Protein AF-A0A836FQM4-F1 (afdb_monomer_lite)

InterPro domains:
  IPR019035 Mediator complex, subunit Med12 [PF09497] (100-158)
  IPR019035 Mediator complex, subunit Med12 [SM01281] (98-158)
  IPR051647 Mediator complex subunit 12 [PTHR46007] (2-182)

Sequence (208 aa):
MMGILYEKRPLKRPRLGPPDVYPQELKQKEDELSLTNVKHGFMATTTQLTDESGTGRNYNVTAAKVGAYFNAILAKKEELATMPDTGRKRQQINPKDNFWPVTARTKNGIEAWFKDLSGSKPLVTLAKKAPNFNKKEEIFMMLCEYQVPMLRAAWFIKLSSAYTVAVSEAKIKKRQLPDPTTEVISRFILKLASSIAKGHIQITIESR

Radius of gyration: 35.29 Å; chains: 1; bounding box: 70×37×118 Å

Foldseek 3Di:
DDDDPDPPDDPPDDPPDPPPDDDDDPDDPQPDPDPCCVVPNDDDPPPPPPPPVHDPPPDPDDPVNVVVVVVVVVVVVVVVVPPPPPPDPPPLPPLQQFEDDQVVDDPVVQLVLLLCQQDDNDVVVSRRYPYADPDPLVLVVSCVVSVGDPVSSVVSSVSNQVSVVSVVVVPDPDDDDPRCVVVVVVVNVVVVVVVVVVVVVVVVVVVD

Organism: NCBI:txid2715315

Structure (mmCIF, N/CA/C/O backbone):
data_AF-A0A836FQM4-F1
#
_entry.id   AF-A0A836FQM4-F1
#
loop_
_atom_site.group_PDB
_atom_site.id
_atom_site.type_symbol
_atom_site.label_atom_id
_atom_site.label_alt_id
_atom_site.label_comp_id
_atom_site.label_asym_id
_atom_site.label_entity_id
_atom_site.label_seq_id
_atom_site.pdbx_PDB_ins_code
_atom_site.Cartn_x
_atom_site.Cartn_y
_atom_site.Cartn_z
_atom_site.occupancy
_atom_site.B_iso_or_equiv
_atom_site.auth_seq_id
_atom_site.auth_comp_id
_atom_site.auth_asym_id
_atom_site.auth_atom_id
_atom_site.pdbx_PDB_model_num
ATOM 1 N N . MET A 1 1 ? 28.573 13.225 -45.389 1.00 34.12 1 MET A N 1
ATOM 2 C CA . MET A 1 1 ? 27.197 12.688 -45.335 1.00 34.12 1 MET A CA 1
ATOM 3 C C . MET A 1 1 ? 26.994 12.107 -43.937 1.00 34.12 1 MET A C 1
ATOM 5 O O . MET A 1 1 ? 27.546 11.061 -43.639 1.00 34.12 1 MET A O 1
ATOM 9 N N . MET A 1 2 ? 26.349 12.856 -43.036 1.00 38.62 2 MET A N 1
ATOM 10 C CA . MET A 1 2 ? 26.095 12.448 -41.644 1.00 38.62 2 MET A CA 1
ATOM 11 C C . MET A 1 2 ? 24.803 11.625 -41.601 1.00 38.62 2 MET A C 1
ATOM 13 O O . MET A 1 2 ? 23.713 12.190 -41.624 1.00 38.62 2 MET A O 1
ATOM 17 N N . GLY A 1 3 ? 24.929 10.299 -41.607 1.00 35.78 3 GLY A N 1
ATOM 18 C CA . GLY A 1 3 ? 23.804 9.365 -41.600 1.00 35.78 3 GLY A CA 1
ATOM 19 C C . GLY A 1 3 ? 23.680 8.614 -40.273 1.00 35.78 3 GLY A C 1
ATOM 20 O O . GLY A 1 3 ? 24.497 7.758 -39.965 1.00 35.78 3 GLY A O 1
ATOM 21 N N . ILE A 1 4 ? 22.626 8.931 -39.516 1.00 42.28 4 ILE A N 1
ATOM 22 C CA . ILE A 1 4 ? 21.859 8.034 -38.620 1.00 42.28 4 ILE A CA 1
ATOM 23 C C . ILE A 1 4 ? 22.548 7.472 -37.346 1.00 42.28 4 ILE A C 1
ATOM 25 O O . ILE A 1 4 ? 21.868 6.900 -36.504 1.00 42.28 4 ILE A O 1
ATOM 29 N N . LEU A 1 5 ? 23.830 7.718 -37.063 1.00 38.06 5 LEU A N 1
ATOM 30 C CA . LEU A 1 5 ? 24.485 7.156 -35.854 1.00 38.06 5 LEU A CA 1
ATOM 31 C C . LEU A 1 5 ? 24.026 7.709 -34.479 1.00 38.06 5 LEU A C 1
ATOM 33 O O . LEU A 1 5 ? 24.534 7.275 -33.449 1.00 38.06 5 LEU A O 1
ATOM 37 N N . TYR A 1 6 ? 23.046 8.616 -34.421 1.00 40.97 6 TYR A N 1
ATOM 38 C CA . TYR A 1 6 ? 22.500 9.138 -33.159 1.00 40.97 6 TYR A CA 1
ATOM 39 C C . TYR A 1 6 ? 20.985 9.341 -33.204 1.00 40.97 6 TYR A C 1
ATOM 41 O O . TYR A 1 6 ? 20.484 10.434 -32.928 1.00 40.97 6 TYR A O 1
ATOM 49 N N . GLU A 1 7 ? 20.216 8.292 -33.488 1.00 37.03 7 GLU A N 1
ATOM 50 C CA . GLU A 1 7 ? 18.796 8.350 -33.150 1.00 37.03 7 GLU A CA 1
ATOM 51 C C . GLU A 1 7 ? 18.599 8.171 -31.638 1.00 37.03 7 GLU A C 1
ATOM 53 O O . GLU A 1 7 ? 18.407 7.074 -31.123 1.00 37.03 7 GLU A O 1
ATOM 58 N N . LYS A 1 8 ? 18.607 9.292 -30.903 1.00 41.75 8 LYS A N 1
ATOM 59 C CA . LYS A 1 8 ? 18.072 9.380 -29.534 1.00 41.75 8 LYS A CA 1
ATOM 60 C C . LYS A 1 8 ? 16.541 9.277 -29.553 1.00 41.75 8 LYS A C 1
ATOM 62 O O . LYS A 1 8 ? 15.849 10.147 -29.025 1.00 41.75 8 LYS A O 1
ATOM 67 N N . ARG A 1 9 ? 15.978 8.243 -30.182 1.00 43.91 9 ARG A N 1
ATOM 68 C CA . ARG A 1 9 ? 14.568 7.911 -29.970 1.00 43.91 9 ARG A CA 1
ATOM 69 C C . ARG A 1 9 ? 14.476 7.209 -28.617 1.00 43.91 9 ARG A C 1
ATOM 71 O O . ARG A 1 9 ? 15.140 6.192 -28.428 1.00 43.91 9 ARG A O 1
ATOM 78 N N . PRO A 1 10 ? 13.666 7.706 -27.666 1.00 45.66 10 PRO A N 1
ATOM 79 C CA . PRO A 1 10 ? 13.257 6.883 -26.538 1.00 45.66 10 PRO A CA 1
ATOM 80 C C . PRO A 1 10 ? 12.712 5.568 -27.103 1.00 45.66 10 PRO A C 1
ATOM 82 O O . PRO A 1 10 ? 11.933 5.626 -28.058 1.00 45.66 10 PRO A O 1
ATOM 85 N N . LEU A 1 11 ? 13.108 4.416 -26.547 1.00 50.84 11 LEU A N 1
ATOM 86 C CA . LEU A 1 11 ? 12.466 3.125 -26.818 1.00 50.84 11 LEU A CA 1
ATOM 87 C C . LEU A 1 11 ? 10.958 3.309 -26.587 1.00 50.84 11 LEU A C 1
ATOM 89 O O . LEU A 1 11 ? 10.475 3.306 -25.452 1.00 50.84 11 LEU A O 1
ATOM 93 N N . LYS A 1 12 ? 10.207 3.593 -27.656 1.00 48.22 12 LYS A N 1
ATOM 94 C CA . LYS A 1 12 ? 8.760 3.764 -27.583 1.00 48.22 12 LYS A CA 1
ATOM 95 C C . LYS A 1 12 ? 8.191 2.386 -27.224 1.00 48.22 12 LYS A C 1
ATOM 97 O O . LYS A 1 12 ? 8.329 1.442 -27.991 1.00 48.22 12 LYS A O 1
ATOM 102 N N . ARG A 1 13 ? 7.600 2.304 -26.026 1.00 55.38 13 ARG A N 1
ATOM 103 C CA . ARG A 1 13 ? 6.721 1.244 -25.475 1.00 55.38 13 ARG A CA 1
ATOM 104 C C . ARG A 1 13 ? 5.872 0.520 -26.549 1.00 55.38 13 ARG A C 1
ATOM 106 O O . ARG A 1 13 ? 5.560 1.140 -27.561 1.00 55.38 13 ARG A O 1
ATOM 113 N N . PRO A 1 14 ? 5.202 -0.614 -26.262 1.00 53.00 14 PRO A N 1
ATOM 114 C CA . PRO A 1 14 ? 5.581 -1.894 -25.658 1.00 53.00 14 PRO A CA 1
ATOM 115 C C . PRO A 1 14 ? 5.646 -3.001 -26.748 1.00 53.00 14 PRO A C 1
ATOM 117 O O . PRO A 1 14 ? 5.290 -4.146 -26.499 1.00 53.00 14 PRO A O 1
ATOM 120 N N . ARG A 1 15 ? 5.946 -2.624 -28.002 1.00 56.16 15 ARG A N 1
ATOM 121 C CA . ARG A 1 15 ? 5.739 -3.477 -29.190 1.00 56.16 15 ARG A CA 1
ATOM 122 C C . ARG A 1 15 ? 6.886 -4.418 -29.534 1.00 56.16 15 ARG A C 1
ATOM 124 O O . ARG A 1 15 ? 6.667 -5.367 -30.275 1.00 56.16 15 ARG A O 1
ATOM 131 N N . LEU A 1 16 ? 8.087 -4.146 -29.043 1.00 60.19 16 LEU A N 1
ATOM 132 C CA . LEU A 1 16 ? 9.179 -5.103 -29.148 1.00 60.19 16 LEU A CA 1
ATOM 133 C C . LEU A 1 16 ? 8.825 -6.206 -28.158 1.00 60.19 16 LEU A C 1
ATOM 135 O O . LEU A 1 16 ? 8.683 -5.917 -26.970 1.00 60.19 16 LEU A O 1
ATOM 139 N N . GLY A 1 17 ? 8.531 -7.397 -28.680 1.00 64.31 17 GLY A N 1
ATOM 140 C CA . GLY A 1 17 ? 8.161 -8.562 -27.890 1.00 64.31 17 GLY A CA 1
ATOM 141 C C . GLY A 1 17 ? 9.301 -8.990 -26.961 1.00 64.31 17 GLY A C 1
ATOM 142 O O . GLY A 1 17 ? 10.123 -8.172 -26.542 1.00 64.31 17 GLY A O 1
ATOM 143 N N . PRO A 1 18 ? 9.384 -10.276 -26.601 1.00 75.00 18 PRO A N 1
ATOM 144 C CA . PRO A 1 18 ? 10.577 -10.778 -25.935 1.00 75.00 18 PRO A CA 1
ATOM 145 C C . PRO A 1 18 ? 11.850 -10.336 -26.689 1.00 75.00 18 PRO A C 1
ATOM 147 O O . PRO A 1 18 ? 11.799 -10.180 -27.913 1.00 75.00 18 PRO A O 1
ATOM 150 N N . PRO A 1 19 ? 12.977 -10.101 -25.990 1.00 77.75 19 PRO A N 1
ATOM 151 C CA . PRO A 1 19 ? 14.252 -9.835 -26.648 1.00 77.75 19 PRO A CA 1
ATOM 152 C C . PRO A 1 19 ? 14.512 -10.850 -27.766 1.00 77.75 19 PRO A C 1
ATOM 154 O O . PRO A 1 19 ? 14.156 -12.019 -27.627 1.00 77.75 19 PRO A O 1
ATOM 157 N N . ASP A 1 20 ? 15.087 -10.380 -28.869 1.00 74.62 20 ASP A N 1
ATOM 158 C CA . ASP A 1 20 ? 15.372 -11.170 -30.074 1.00 74.62 20 ASP A CA 1
ATOM 159 C C . ASP A 1 20 ? 14.140 -11.736 -30.810 1.00 74.62 20 ASP A C 1
ATOM 161 O O . ASP A 1 20 ? 14.274 -12.575 -31.699 1.00 74.62 20 ASP A O 1
ATOM 165 N N . VAL A 1 21 ? 12.929 -11.252 -30.502 1.00 76.19 21 VAL A N 1
ATOM 166 C CA . VAL A 1 21 ? 11.699 -11.633 -31.210 1.00 76.19 21 VAL A CA 1
ATOM 167 C C . VAL A 1 21 ? 11.155 -10.461 -32.020 1.00 76.19 21 VAL A C 1
ATOM 169 O O . VAL A 1 21 ? 10.736 -9.438 -31.471 1.00 76.19 21 VAL A O 1
ATOM 172 N N . TYR A 1 22 ? 11.085 -10.656 -33.338 1.00 75.12 22 TYR A N 1
ATOM 173 C CA . TYR A 1 22 ? 10.561 -9.684 -34.299 1.00 75.12 22 TYR A CA 1
ATOM 174 C C . TYR A 1 22 ? 9.376 -10.286 -35.062 1.00 75.12 22 TYR A C 1
ATOM 176 O O . TYR A 1 22 ? 9.574 -11.004 -36.042 1.00 75.12 22 TYR A O 1
ATOM 184 N N . PRO A 1 23 ? 8.136 -10.046 -34.604 1.00 77.38 23 PRO A N 1
ATOM 185 C CA . PRO A 1 23 ? 6.949 -10.482 -35.323 1.00 77.38 23 PRO A CA 1
ATOM 186 C C . PRO A 1 23 ? 6.842 -9.806 -36.689 1.00 77.38 23 PRO A C 1
ATOM 188 O O . PRO A 1 23 ? 7.212 -8.642 -36.847 1.00 77.38 23 PRO A O 1
ATOM 191 N N . GLN A 1 24 ? 6.265 -10.523 -37.649 1.00 77.56 24 GLN A N 1
ATOM 192 C CA . GLN A 1 24 ? 5.948 -9.970 -38.957 1.00 77.56 24 GLN A CA 1
ATOM 193 C C . GLN A 1 24 ? 4.852 -8.898 -38.827 1.00 77.56 24 GLN A C 1
ATOM 195 O O . GLN A 1 24 ? 3.809 -9.137 -38.212 1.00 77.56 24 GLN A O 1
ATOM 200 N N . GLU A 1 25 ? 5.079 -7.704 -39.378 1.00 78.25 25 GLU A N 1
ATOM 201 C CA . GLU A 1 25 ? 4.084 -6.626 -39.363 1.00 78.25 25 GLU A CA 1
ATOM 202 C C . GLU A 1 25 ? 3.280 -6.609 -40.669 1.00 78.25 25 GLU A C 1
ATOM 204 O O . GLU A 1 25 ? 3.835 -6.740 -41.747 1.00 78.25 25 GLU A O 1
ATOM 209 N N . LEU A 1 26 ? 1.974 -6.329 -40.601 1.00 77.75 26 LEU A N 1
ATOM 210 C CA . LEU A 1 26 ? 1.093 -6.237 -41.784 1.00 77.75 26 LEU A CA 1
ATOM 211 C C . LEU A 1 26 ? 1.486 -5.147 -42.807 1.00 77.75 26 LEU A C 1
ATOM 213 O O . LEU A 1 26 ? 0.839 -5.017 -43.842 1.00 77.75 26 LEU A O 1
ATOM 217 N N . LYS A 1 27 ? 2.458 -4.289 -42.485 1.00 81.06 27 LYS A N 1
ATOM 218 C CA . LYS A 1 27 ? 2.907 -3.163 -43.317 1.00 81.06 27 LYS A CA 1
ATOM 219 C C . LYS A 1 27 ? 4.430 -3.129 -43.407 1.00 81.06 27 LYS A C 1
ATOM 221 O O . LYS A 1 27 ? 5.042 -2.086 -43.160 1.00 81.06 27 LYS A O 1
ATOM 226 N N . GLN A 1 28 ? 5.053 -4.268 -43.688 1.00 82.94 28 GLN A N 1
ATOM 227 C CA . GLN A 1 28 ? 6.483 -4.273 -43.953 1.00 82.94 28 GLN A CA 1
ATOM 228 C C . GLN A 1 28 ? 6.780 -3.648 -45.314 1.00 82.94 28 GLN A C 1
ATOM 230 O O . GLN A 1 28 ? 6.044 -3.809 -46.282 1.00 82.94 28 GLN A O 1
ATOM 235 N N . LYS A 1 29 ? 7.912 -2.947 -45.389 1.00 82.44 29 LYS A N 1
ATOM 236 C CA . LYS A 1 29 ? 8.389 -2.338 -46.636 1.00 82.44 29 LYS A CA 1
ATOM 237 C C . LYS A 1 29 ? 8.762 -3.370 -47.701 1.00 82.44 29 LYS A C 1
ATOM 239 O O . LYS A 1 29 ? 8.777 -3.034 -48.880 1.00 82.44 29 LYS A O 1
ATOM 244 N N . GLU A 1 30 ? 9.087 -4.595 -47.288 1.00 81.12 30 GLU A N 1
ATOM 245 C CA . GLU A 1 30 ? 9.382 -5.700 -48.206 1.00 81.12 30 GLU A CA 1
ATOM 246 C C . GLU A 1 30 ? 8.140 -6.174 -48.968 1.00 81.12 30 GLU A C 1
ATOM 248 O O . GLU A 1 30 ? 8.256 -6.564 -50.126 1.00 81.12 30 GLU A O 1
ATOM 253 N N . ASP A 1 31 ? 6.954 -6.017 -48.371 1.00 86.12 31 ASP A N 1
ATOM 254 C CA . ASP A 1 31 ? 5.668 -6.364 -48.984 1.00 86.12 31 ASP A CA 1
ATOM 255 C C . ASP A 1 31 ? 5.142 -5.265 -49.931 1.00 86.12 31 ASP A C 1
ATOM 257 O O . ASP A 1 31 ? 4.131 -5.443 -50.617 1.00 86.12 31 ASP A O 1
ATOM 261 N N . GLU A 1 32 ? 5.800 -4.101 -49.993 1.00 88.00 32 GLU A N 1
ATOM 262 C CA . GLU A 1 32 ? 5.399 -3.011 -50.882 1.00 88.00 32 GLU A CA 1
ATOM 263 C C . GLU A 1 32 ? 5.758 -3.336 -52.342 1.00 88.00 32 GLU A C 1
ATOM 265 O O . GLU A 1 32 ? 6.921 -3.276 -52.757 1.00 88.00 32 GLU A O 1
ATOM 270 N N . LEU A 1 33 ? 4.733 -3.595 -53.160 1.00 88.50 33 LEU A N 1
ATOM 271 C CA . LEU A 1 33 ? 4.837 -3.847 -54.605 1.00 88.50 33 LEU A CA 1
ATOM 272 C C . LEU A 1 33 ? 5.097 -2.564 -55.418 1.00 88.50 33 LEU A C 1
ATOM 274 O O . LEU A 1 33 ? 4.370 -2.227 -56.354 1.00 88.50 33 LEU A O 1
ATOM 278 N N . SER A 1 34 ? 6.138 -1.814 -55.057 1.00 87.75 34 SER A N 1
ATOM 279 C CA . SER A 1 34 ? 6.584 -0.653 -55.829 1.00 87.75 34 SER A CA 1
ATOM 280 C C . SER A 1 34 ? 7.210 -1.080 -57.161 1.00 87.75 34 SER A C 1
ATOM 282 O O . SER A 1 34 ? 7.795 -2.158 -57.271 1.00 87.75 34 SER A O 1
ATOM 284 N N . LEU A 1 35 ? 7.160 -0.210 -58.176 1.00 91.25 35 LEU A N 1
ATOM 285 C CA . LEU A 1 35 ? 7.772 -0.479 -59.485 1.00 91.25 35 LEU A CA 1
ATOM 286 C C . LEU A 1 35 ? 9.258 -0.864 -59.364 1.00 91.25 35 LEU A C 1
ATOM 288 O O . LEU A 1 35 ? 9.744 -1.705 -60.117 1.00 91.25 35 LEU A O 1
ATOM 292 N N . THR A 1 36 ? 9.973 -0.255 -58.418 1.00 88.38 36 THR A N 1
ATOM 293 C CA . THR A 1 36 ? 11.389 -0.529 -58.164 1.00 88.38 36 THR A CA 1
ATOM 294 C C . THR A 1 36 ? 11.592 -1.900 -57.526 1.00 88.38 36 THR A C 1
ATOM 296 O O . THR A 1 36 ? 12.412 -2.657 -58.040 1.00 88.38 36 THR A O 1
ATOM 299 N N . ASN A 1 37 ? 10.826 -2.240 -56.481 1.00 90.19 37 ASN A N 1
ATOM 300 C CA . ASN A 1 37 ? 10.926 -3.532 -55.789 1.00 90.19 37 ASN A CA 1
ATOM 301 C C . ASN A 1 37 ? 10.516 -4.694 -56.700 1.00 90.19 37 ASN A C 1
ATOM 303 O O . ASN A 1 37 ? 11.137 -5.748 -56.672 1.00 90.19 37 ASN A O 1
ATOM 307 N N . VAL A 1 38 ? 9.507 -4.494 -57.552 1.00 90.81 38 VAL A N 1
ATOM 308 C CA . VAL A 1 38 ? 9.072 -5.508 -58.523 1.00 90.81 38 VAL A CA 1
ATOM 309 C C . VAL A 1 38 ? 10.142 -5.749 -59.592 1.00 90.81 38 VAL A C 1
ATOM 311 O O . VAL A 1 38 ? 10.336 -6.882 -60.020 1.00 90.81 38 VAL A O 1
ATOM 314 N N . LYS A 1 39 ? 10.857 -4.701 -60.024 1.00 92.94 39 LYS A N 1
ATOM 315 C CA . LYS A 1 39 ? 11.894 -4.814 -61.065 1.00 92.94 39 LYS A CA 1
ATOM 316 C C . LYS A 1 39 ? 13.245 -5.307 -60.550 1.00 92.94 39 LYS A C 1
ATOM 318 O O . LYS A 1 39 ? 13.927 -6.022 -61.273 1.00 92.94 39 LYS A O 1
ATOM 323 N N . HIS A 1 40 ? 13.648 -4.895 -59.351 1.00 88.94 40 HIS A N 1
ATOM 324 C CA . HIS A 1 40 ? 15.009 -5.108 -58.840 1.00 88.94 40 HIS A CA 1
ATOM 325 C C . HIS A 1 40 ? 15.053 -5.952 -57.560 1.00 88.94 40 HIS A C 1
ATOM 327 O O . HIS A 1 40 ? 16.133 -6.194 -57.028 1.00 88.94 40 HIS A O 1
ATOM 333 N N . GLY A 1 41 ? 13.898 -6.406 -57.068 1.00 87.88 41 GLY A N 1
ATOM 334 C CA . GLY A 1 41 ? 13.766 -7.001 -55.743 1.00 87.88 41 GLY A CA 1
ATOM 335 C C . GLY A 1 41 ? 13.771 -5.947 -54.633 1.00 87.88 41 GLY A C 1
ATOM 336 O O . GLY A 1 41 ? 14.197 -4.804 -54.819 1.00 87.88 41 GLY A O 1
ATOM 337 N N . PHE A 1 42 ? 13.285 -6.331 -53.452 1.00 87.56 42 PHE A N 1
ATOM 338 C CA . PHE A 1 42 ? 13.444 -5.516 -52.252 1.00 87.56 42 PHE A CA 1
ATOM 339 C C . PHE A 1 42 ? 14.905 -5.569 -51.793 1.00 87.56 42 PHE A C 1
ATOM 341 O O . PHE A 1 42 ? 15.424 -6.631 -51.455 1.00 87.56 42 PHE A O 1
ATOM 348 N N . MET A 1 43 ? 15.569 -4.414 -51.753 1.00 81.88 43 MET A N 1
ATOM 349 C CA . MET A 1 43 ? 16.888 -4.290 -51.141 1.00 81.88 43 MET A CA 1
ATOM 350 C C . MET A 1 43 ? 16.718 -3.776 -49.718 1.00 81.88 43 MET A C 1
ATOM 352 O O . MET A 1 43 ? 16.435 -2.593 -49.506 1.00 81.88 43 MET A O 1
ATOM 356 N N . ALA A 1 44 ? 16.915 -4.659 -48.735 1.00 72.75 44 ALA A N 1
ATOM 357 C CA . ALA A 1 44 ? 17.049 -4.224 -47.356 1.00 72.75 44 ALA A CA 1
ATOM 358 C C . ALA A 1 44 ? 18.163 -3.175 -47.311 1.00 72.75 44 ALA A C 1
ATOM 360 O O . ALA A 1 44 ? 19.280 -3.422 -47.775 1.00 72.75 44 ALA A O 1
ATOM 361 N N . THR A 1 45 ? 17.855 -1.989 -46.783 1.00 65.88 45 THR A N 1
ATOM 362 C CA . THR A 1 45 ? 18.862 -0.963 -46.505 1.00 65.88 45 THR A CA 1
ATOM 363 C C . THR A 1 45 ? 19.678 -1.446 -45.316 1.00 65.88 45 THR A C 1
ATOM 365 O O . THR A 1 45 ? 19.571 -0.936 -44.206 1.00 65.88 45 THR A O 1
ATOM 368 N N . THR A 1 46 ? 20.450 -2.503 -45.528 1.00 57.94 46 THR A N 1
ATOM 369 C CA . THR A 1 46 ? 21.486 -2.903 -44.603 1.00 57.94 46 THR A CA 1
ATOM 370 C C . THR A 1 46 ? 22.425 -1.716 -44.627 1.00 57.94 46 THR A C 1
ATOM 372 O O . THR A 1 46 ? 23.022 -1.414 -45.661 1.00 57.94 46 THR A O 1
ATOM 375 N N . THR A 1 47 ? 22.475 -0.956 -43.536 1.00 57.03 47 THR A N 1
ATOM 376 C CA . THR A 1 47 ? 23.614 -0.090 -43.253 1.00 57.03 47 THR A CA 1
ATOM 377 C C . THR A 1 47 ? 24.810 -1.019 -43.227 1.00 57.03 47 THR A C 1
ATOM 379 O O . THR A 1 47 ? 25.138 -1.556 -42.173 1.00 57.03 47 THR A O 1
ATOM 382 N N . GLN A 1 48 ? 25.378 -1.295 -44.402 1.00 58.03 48 GLN A N 1
ATOM 383 C CA . GLN A 1 48 ? 26.619 -2.023 -44.520 1.00 58.03 48 GLN A CA 1
ATOM 384 C C . GLN A 1 48 ? 27.610 -1.171 -43.759 1.00 58.03 48 GLN A C 1
ATOM 386 O O . GLN A 1 48 ? 27.969 -0.065 -44.172 1.00 58.03 48 GLN A O 1
ATOM 391 N N . LEU A 1 49 ? 27.925 -1.636 -42.557 1.00 64.94 49 LEU A N 1
ATOM 392 C CA . LEU A 1 49 ? 28.999 -1.062 -41.790 1.00 64.94 49 LEU A CA 1
ATOM 393 C C . LEU A 1 49 ? 30.219 -1.210 -42.688 1.00 64.94 49 LEU A C 1
ATOM 395 O O . LEU A 1 49 ? 30.489 -2.295 -43.198 1.00 64.94 49 LEU A O 1
ATOM 399 N N . THR A 1 50 ? 30.920 -0.105 -42.922 1.00 71.50 50 THR A N 1
ATOM 400 C CA . THR A 1 50 ? 32.029 -0.021 -43.883 1.00 71.50 50 THR A CA 1
ATOM 401 C C . THR A 1 50 ? 33.146 -1.038 -43.600 1.00 71.50 50 THR A C 1
ATOM 403 O O . THR A 1 50 ? 34.014 -1.242 -44.437 1.00 71.50 50 THR A O 1
ATOM 406 N N . ASP A 1 51 ? 33.109 -1.671 -42.425 1.00 71.50 51 ASP A N 1
ATOM 407 C CA . ASP A 1 51 ? 34.040 -2.680 -41.940 1.00 71.50 51 ASP A CA 1
ATOM 408 C C . ASP A 1 51 ? 33.297 -3.836 -41.230 1.00 71.50 51 ASP A C 1
ATOM 410 O O . ASP A 1 51 ? 33.626 -4.226 -40.113 1.00 71.50 51 ASP A O 1
ATOM 414 N N . GLU A 1 52 ? 32.232 -4.367 -41.844 1.00 76.75 52 GLU A N 1
ATOM 415 C CA . GLU A 1 52 ? 31.464 -5.501 -41.293 1.00 76.75 52 GLU A CA 1
ATOM 416 C C . GLU A 1 52 ? 32.336 -6.751 -41.069 1.00 76.75 52 GLU A C 1
ATOM 418 O O . GLU A 1 52 ? 32.126 -7.503 -40.122 1.00 76.75 52 GLU A O 1
ATOM 423 N N . SER A 1 53 ? 33.353 -6.946 -41.915 1.00 82.69 53 SER A N 1
ATOM 424 C CA . SER A 1 53 ? 34.327 -8.045 -41.813 1.00 82.69 53 SER A CA 1
ATOM 425 C C . SER A 1 53 ? 35.614 -7.662 -41.063 1.00 82.69 53 SER A C 1
ATOM 427 O O . SER A 1 53 ? 36.613 -8.381 -41.136 1.00 82.69 53 SER A O 1
ATOM 429 N N . GLY A 1 54 ? 35.611 -6.524 -40.369 1.00 80.62 54 GLY A N 1
ATOM 430 C CA . GLY A 1 54 ? 36.766 -5.975 -39.668 1.00 80.62 54 GLY A CA 1
ATOM 431 C C . GLY A 1 54 ? 37.115 -6.652 -38.350 1.00 80.62 54 GLY A C 1
ATOM 432 O O . GLY A 1 54 ? 36.408 -7.517 -37.834 1.00 80.62 54 GLY A O 1
ATOM 433 N N . THR A 1 55 ? 38.222 -6.207 -37.746 1.00 80.31 55 THR A N 1
ATOM 434 C CA . THR A 1 55 ? 38.624 -6.630 -36.398 1.00 80.31 55 THR A CA 1
ATOM 435 C C . THR A 1 55 ? 38.574 -5.475 -35.404 1.00 80.31 55 THR A C 1
ATOM 437 O O . THR A 1 55 ? 39.131 -4.403 -35.628 1.00 80.31 55 THR A O 1
ATOM 440 N N . GLY A 1 56 ? 37.979 -5.716 -34.234 1.00 81.44 56 GLY A N 1
ATOM 441 C CA . GLY A 1 56 ? 37.884 -4.726 -33.160 1.00 81.44 56 GLY A CA 1
ATOM 442 C C . GLY A 1 56 ? 39.192 -4.440 -32.405 1.00 81.44 56 GLY A C 1
ATOM 443 O O . GLY A 1 56 ? 39.165 -3.761 -31.381 1.00 81.44 56 GLY A O 1
ATOM 444 N N . ARG A 1 57 ? 40.345 -4.942 -32.871 1.00 80.50 57 ARG A N 1
ATOM 445 C CA . ARG A 1 57 ? 41.651 -4.783 -32.195 1.00 80.50 57 ARG A CA 1
ATOM 446 C C . ARG A 1 57 ? 42.106 -3.330 -32.056 1.00 80.50 57 ARG A C 1
ATOM 448 O O . ARG A 1 57 ? 42.887 -3.028 -31.162 1.00 80.50 57 ARG A O 1
ATOM 455 N N . ASN A 1 58 ? 41.607 -2.443 -32.912 1.00 82.31 58 ASN A N 1
ATOM 456 C CA . ASN A 1 58 ? 41.970 -1.026 -32.907 1.00 82.31 58 ASN A CA 1
ATOM 457 C C . ASN A 1 58 ? 41.125 -0.187 -31.927 1.00 82.31 58 ASN A C 1
ATOM 459 O O . ASN A 1 58 ? 41.353 1.016 -31.798 1.00 82.31 58 ASN A O 1
ATOM 463 N N . TYR A 1 59 ? 40.161 -0.791 -31.219 1.00 81.62 59 TYR A N 1
ATOM 464 C CA . TYR A 1 59 ? 39.374 -0.091 -30.205 1.00 81.62 59 TYR A CA 1
ATOM 465 C C . TYR A 1 59 ? 40.058 -0.129 -28.840 1.00 81.62 59 TYR A C 1
ATOM 467 O O . TYR A 1 59 ? 40.323 -1.187 -28.273 1.00 81.62 59 TYR A O 1
ATOM 475 N N . ASN A 1 60 ? 40.276 1.051 -28.264 1.00 83.69 60 ASN A N 1
ATOM 476 C CA . ASN A 1 60 ? 40.861 1.188 -26.937 1.00 83.69 60 ASN A CA 1
ATOM 477 C C . ASN A 1 60 ? 39.773 1.140 -25.848 1.00 83.69 60 ASN A C 1
ATOM 479 O O . ASN A 1 60 ? 39.317 2.169 -25.338 1.00 83.69 60 ASN A O 1
ATOM 483 N N . VAL A 1 61 ? 39.318 -0.073 -25.524 1.00 85.25 61 VAL A N 1
ATOM 484 C CA . VAL A 1 61 ? 38.380 -0.338 -24.424 1.00 85.25 61 VAL A CA 1
ATOM 485 C C . VAL A 1 61 ? 39.091 -1.160 -23.357 1.00 85.25 61 VAL A C 1
ATOM 487 O O . VAL A 1 61 ? 39.480 -2.299 -23.588 1.00 85.25 61 VAL A O 1
ATOM 490 N N . THR A 1 62 ? 39.251 -0.585 -22.166 1.00 91.50 62 THR A N 1
ATOM 491 C CA . THR A 1 62 ? 39.875 -1.276 -21.035 1.00 91.50 62 THR A CA 1
ATOM 492 C C . THR A 1 62 ? 38.834 -2.032 -20.213 1.00 91.50 62 THR A C 1
ATOM 494 O O . THR A 1 62 ? 37.696 -1.577 -20.057 1.00 91.50 62 THR A O 1
ATOM 497 N N . ALA A 1 63 ? 39.235 -3.154 -19.611 1.00 90.75 63 ALA A N 1
ATOM 498 C CA . ALA A 1 63 ? 38.379 -3.912 -18.694 1.00 90.75 63 ALA A CA 1
ATOM 499 C C . ALA A 1 63 ? 37.872 -3.044 -17.528 1.00 90.75 63 ALA A C 1
ATOM 501 O O . ALA A 1 63 ? 36.712 -3.144 -17.140 1.00 90.75 63 ALA A O 1
ATOM 502 N N . ALA A 1 64 ? 38.708 -2.125 -17.031 1.00 93.88 64 ALA A N 1
ATOM 503 C CA . ALA A 1 64 ? 38.330 -1.172 -15.990 1.00 93.88 64 ALA A CA 1
ATOM 504 C C . ALA A 1 64 ? 37.177 -0.251 -16.426 1.00 93.88 64 ALA A C 1
ATOM 506 O O . ALA A 1 64 ? 36.242 -0.024 -15.660 1.00 93.88 64 ALA A O 1
ATOM 507 N N . LYS A 1 65 ? 37.203 0.244 -17.672 1.00 93.12 65 LYS A N 1
ATOM 508 C CA . LYS A 1 65 ? 36.143 1.102 -18.218 1.00 93.12 65 LYS A CA 1
ATOM 509 C C . LYS A 1 65 ? 34.830 0.334 -18.390 1.00 93.12 65 LYS A C 1
ATOM 511 O O . LYS A 1 65 ? 33.774 0.854 -18.044 1.00 93.12 65 LYS A O 1
ATOM 516 N N . VAL A 1 66 ? 34.896 -0.913 -18.861 1.00 94.69 66 VAL A N 1
ATOM 517 C CA . VAL A 1 66 ? 33.722 -1.801 -18.961 1.00 94.69 66 VAL A CA 1
ATOM 518 C C . VAL A 1 66 ? 33.150 -2.102 -17.577 1.00 94.69 66 VAL A C 1
ATOM 520 O O . VAL A 1 66 ? 31.947 -1.957 -17.371 1.00 94.69 66 VAL A O 1
ATOM 523 N N . GLY A 1 67 ? 34.008 -2.444 -16.613 1.00 95.31 67 GLY A N 1
ATOM 524 C CA . GLY A 1 67 ? 33.609 -2.693 -15.229 1.00 95.31 67 GLY A CA 1
ATOM 525 C C . GLY A 1 67 ? 32.931 -1.482 -14.589 1.00 95.31 67 GLY A C 1
ATOM 526 O O . GLY A 1 67 ? 31.887 -1.628 -13.959 1.00 95.31 67 GLY A O 1
ATOM 527 N N . ALA A 1 68 ? 33.453 -0.273 -14.818 1.00 95.25 68 ALA A N 1
ATOM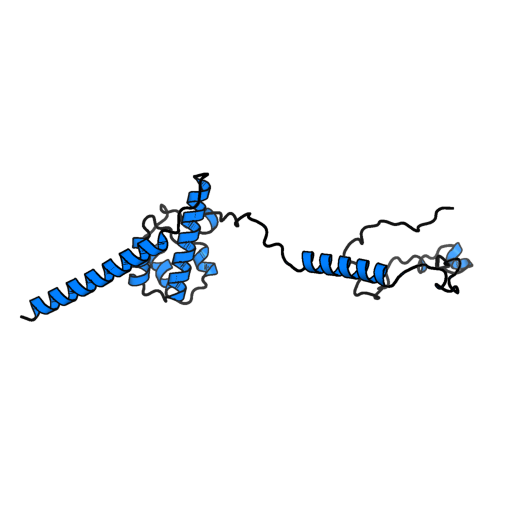 528 C CA . ALA A 1 68 ? 32.834 0.962 -14.338 1.00 95.25 68 ALA A CA 1
ATOM 529 C C . ALA A 1 68 ? 31.419 1.168 -14.911 1.00 95.25 68 ALA A C 1
ATOM 531 O O . ALA A 1 68 ? 30.498 1.493 -14.160 1.00 95.25 68 ALA A O 1
ATOM 532 N N . TYR A 1 69 ? 31.216 0.931 -16.213 1.00 95.38 69 TYR A N 1
ATOM 533 C CA . TYR A 1 69 ? 29.884 1.017 -16.821 1.00 95.38 69 TYR A CA 1
ATOM 534 C C . TYR A 1 69 ? 28.928 -0.046 -16.288 1.00 95.38 69 TYR A C 1
ATOM 536 O O . TYR A 1 69 ? 27.775 0.263 -15.992 1.00 95.38 69 TYR A O 1
ATOM 544 N N . PHE A 1 70 ? 29.401 -1.281 -16.127 1.00 96.62 70 PHE A N 1
ATOM 545 C CA . PHE A 1 70 ? 28.577 -2.362 -15.600 1.00 96.62 70 PHE A CA 1
ATOM 546 C C . PHE A 1 70 ? 28.135 -2.080 -14.161 1.00 96.62 70 PHE A C 1
ATOM 548 O O . PHE A 1 70 ? 26.952 -2.189 -13.844 1.00 96.62 70 PHE A O 1
ATOM 555 N N . ASN A 1 71 ? 29.055 -1.608 -13.316 1.00 95.38 71 ASN A N 1
ATOM 556 C CA . ASN A 1 71 ? 28.746 -1.203 -11.947 1.00 95.38 71 ASN A CA 1
ATOM 557 C C . ASN A 1 71 ? 27.740 -0.046 -11.904 1.00 95.38 71 ASN A C 1
ATOM 559 O O . ASN A 1 71 ? 26.818 -0.077 -11.095 1.00 95.38 71 ASN A O 1
ATOM 563 N N . ALA A 1 72 ? 27.857 0.943 -12.796 1.00 95.25 72 ALA A N 1
ATOM 564 C CA . ALA A 1 72 ? 26.882 2.030 -12.890 1.00 95.25 72 ALA A CA 1
ATOM 565 C C . ALA A 1 72 ? 25.478 1.527 -13.283 1.00 95.25 72 ALA A C 1
ATOM 567 O O . ALA A 1 72 ? 24.480 1.991 -12.728 1.00 95.25 72 ALA A O 1
ATOM 568 N N . ILE A 1 73 ? 25.387 0.554 -14.200 1.00 94.50 73 ILE A N 1
ATOM 569 C CA . ILE A 1 73 ? 24.114 -0.083 -14.576 1.00 94.50 73 ILE A CA 1
ATOM 570 C C . ILE A 1 73 ? 23.523 -0.846 -13.388 1.00 94.50 73 ILE A C 1
ATOM 572 O O . ILE A 1 73 ? 22.333 -0.704 -13.110 1.00 94.50 73 ILE A O 1
ATOM 576 N N . LEU A 1 74 ? 24.336 -1.635 -12.679 1.00 94.00 74 LEU A N 1
ATOM 577 C CA . LEU A 1 74 ? 23.889 -2.381 -11.502 1.00 94.00 74 LEU A CA 1
ATOM 578 C C . LEU A 1 74 ? 23.395 -1.452 -10.394 1.00 94.00 74 LEU A C 1
ATOM 580 O O . LEU A 1 74 ? 22.296 -1.665 -9.891 1.00 94.00 74 LEU A O 1
ATOM 584 N N . ALA A 1 75 ? 24.141 -0.390 -10.089 1.00 90.69 75 ALA A N 1
ATOM 585 C CA . ALA A 1 75 ? 23.735 0.614 -9.112 1.00 90.69 75 ALA A CA 1
ATOM 586 C C . ALA A 1 75 ? 22.395 1.257 -9.499 1.00 90.69 75 ALA A C 1
ATOM 588 O O . ALA A 1 75 ? 21.503 1.394 -8.665 1.00 90.69 75 ALA A O 1
ATOM 589 N N . LYS A 1 76 ? 22.199 1.583 -10.786 1.00 88.12 76 LYS A N 1
ATOM 590 C CA . LYS A 1 76 ? 20.925 2.140 -11.258 1.00 88.12 76 LYS A CA 1
ATOM 591 C C . LYS A 1 76 ? 19.780 1.129 -11.196 1.00 88.12 76 LYS A C 1
ATOM 593 O O . LYS A 1 76 ? 18.652 1.495 -10.876 1.00 88.12 76 LYS A O 1
ATOM 598 N N . LYS A 1 77 ? 20.047 -0.142 -11.504 1.00 89.12 77 LYS A N 1
ATOM 599 C CA . LYS A 1 77 ? 19.068 -1.226 -11.370 1.00 89.12 77 LYS A CA 1
ATOM 600 C C . LYS A 1 77 ? 18.652 -1.399 -9.911 1.00 89.12 77 LYS A C 1
ATOM 602 O O . LYS A 1 77 ? 17.465 -1.544 -9.649 1.00 89.12 77 LYS A O 1
ATOM 607 N N . GLU A 1 78 ? 19.602 -1.370 -8.984 1.00 85.69 78 GLU A N 1
ATOM 608 C CA . GLU A 1 78 ? 19.342 -1.460 -7.547 1.00 85.69 78 GLU A CA 1
ATOM 609 C C . GLU A 1 78 ? 18.540 -0.254 -7.040 1.00 85.69 78 GLU A C 1
ATOM 611 O O . GLU A 1 78 ? 17.545 -0.438 -6.344 1.00 85.69 78 GLU A O 1
ATOM 616 N N . GLU A 1 79 ? 18.877 0.964 -7.474 1.00 82.56 79 GLU A N 1
ATOM 617 C CA . GLU A 1 79 ? 18.115 2.187 -7.172 1.00 82.56 79 GLU A CA 1
ATOM 618 C C . GLU A 1 79 ? 16.646 2.091 -7.623 1.00 82.56 79 GLU A C 1
ATOM 620 O O . GLU A 1 79 ? 15.756 2.599 -6.952 1.00 82.56 79 GLU A O 1
ATOM 625 N N . LEU A 1 80 ? 16.374 1.443 -8.760 1.00 78.25 80 LEU A N 1
ATOM 626 C CA . LEU A 1 80 ? 15.012 1.260 -9.276 1.00 78.25 80 LEU A CA 1
ATOM 627 C C . LEU A 1 80 ? 14.285 0.058 -8.655 1.00 78.25 80 LEU A C 1
ATOM 629 O O . LEU A 1 80 ? 13.058 0.065 -8.565 1.00 78.25 80 LEU A O 1
ATOM 633 N N . ALA A 1 81 ? 15.020 -0.993 -8.283 1.00 77.19 81 ALA A N 1
ATOM 634 C CA . ALA A 1 81 ? 14.473 -2.207 -7.676 1.00 77.19 81 ALA A CA 1
ATOM 635 C C . ALA A 1 81 ? 14.167 -2.019 -6.187 1.00 77.19 81 ALA A C 1
ATOM 637 O O . ALA A 1 81 ? 13.233 -2.622 -5.656 1.00 77.19 81 ALA A O 1
ATOM 638 N N . THR A 1 82 ? 14.931 -1.161 -5.516 1.00 71.00 82 THR A N 1
ATOM 639 C CA . THR A 1 82 ? 14.552 -0.636 -4.214 1.00 71.00 82 THR A CA 1
ATOM 640 C C . THR A 1 82 ? 13.422 0.351 -4.459 1.00 71.00 82 THR A C 1
ATOM 642 O O . THR A 1 82 ? 13.621 1.410 -5.044 1.00 71.00 82 THR A O 1
ATOM 645 N N . MET A 1 83 ? 12.189 0.002 -4.067 1.00 56.78 83 MET A N 1
ATOM 646 C CA . MET A 1 83 ? 11.163 1.037 -3.976 1.00 56.78 83 MET A CA 1
ATOM 647 C C . MET A 1 83 ? 11.756 2.113 -3.067 1.00 56.78 83 MET A C 1
ATOM 649 O O . MET A 1 83 ? 12.098 1.768 -1.930 1.00 56.78 83 MET A O 1
ATOM 653 N N . PRO A 1 84 ? 11.931 3.370 -3.519 1.00 55.62 84 PRO A N 1
ATOM 654 C CA . PRO A 1 84 ? 12.249 4.412 -2.571 1.00 55.62 84 PRO A CA 1
ATOM 655 C C . PRO A 1 84 ? 11.136 4.332 -1.535 1.00 55.62 84 PRO A C 1
ATOM 657 O O . PRO A 1 84 ? 9.957 4.409 -1.898 1.00 55.62 84 PRO A O 1
ATOM 660 N N . ASP A 1 85 ? 11.497 4.100 -0.270 1.00 53.28 85 ASP A N 1
ATOM 661 C CA . ASP A 1 85 ? 10.600 4.392 0.836 1.00 53.28 85 ASP A CA 1
ATOM 662 C C . ASP A 1 85 ? 10.283 5.863 0.637 1.00 53.28 85 ASP A C 1
ATOM 664 O O . ASP A 1 85 ? 11.142 6.722 0.854 1.00 53.28 85 ASP A O 1
ATOM 668 N N . THR A 1 86 ? 9.148 6.135 -0.014 1.00 52.00 86 THR A N 1
ATOM 669 C CA . THR A 1 86 ? 8.811 7.464 -0.487 1.00 52.00 86 THR A CA 1
ATOM 670 C C . THR A 1 86 ? 8.878 8.322 0.747 1.00 52.00 86 THR A C 1
ATOM 672 O O . THR A 1 86 ? 8.034 8.182 1.633 1.00 52.00 86 THR A O 1
ATOM 675 N N . GLY A 1 87 ? 9.923 9.141 0.843 1.00 49.00 87 GLY A N 1
ATOM 676 C CA . GLY A 1 87 ? 10.144 10.003 1.979 1.00 49.00 87 GLY A CA 1
ATOM 677 C C . GLY A 1 87 ? 8.914 10.880 2.136 1.00 49.00 87 GLY A C 1
ATOM 678 O O . GLY A 1 87 ? 8.769 11.890 1.464 1.00 49.00 87 GLY A O 1
ATOM 679 N N . ARG A 1 88 ? 7.999 10.450 3.004 1.00 48.72 88 ARG A N 1
ATOM 680 C CA . ARG A 1 88 ? 6.921 11.217 3.619 1.00 48.72 88 ARG A CA 1
ATOM 681 C C . ARG A 1 88 ? 6.154 12.151 2.668 1.00 48.72 88 ARG A C 1
ATOM 683 O O . ARG A 1 88 ? 6.151 13.365 2.843 1.00 48.72 88 ARG A O 1
ATOM 690 N N . LYS A 1 89 ? 5.254 11.588 1.871 1.00 50.22 89 LYS A N 1
ATOM 691 C CA . LYS A 1 89 ? 3.854 11.893 2.190 1.00 50.22 89 LYS A CA 1
ATOM 692 C C . LYS A 1 89 ? 3.336 10.665 2.907 1.00 50.22 89 LYS A C 1
ATOM 694 O O . LYS A 1 89 ? 3.036 9.670 2.259 1.00 50.22 89 LYS A O 1
ATOM 699 N N . ARG A 1 90 ? 3.261 10.725 4.249 1.00 55.09 90 ARG A N 1
ATOM 700 C CA . ARG A 1 90 ? 2.338 9.844 4.984 1.00 55.09 90 ARG A CA 1
ATOM 701 C C . ARG A 1 90 ? 1.067 9.812 4.151 1.00 55.09 90 ARG A C 1
ATOM 703 O O . ARG A 1 90 ? 0.605 10.893 3.775 1.00 55.09 90 ARG A O 1
ATOM 710 N N . GLN A 1 91 ? 0.582 8.620 3.796 1.00 54.88 91 GLN A N 1
ATOM 711 C CA . GLN A 1 91 ? -0.692 8.500 3.098 1.00 54.88 91 GLN A CA 1
ATOM 712 C C . GLN A 1 91 ? -1.665 9.406 3.842 1.00 54.88 91 GLN A C 1
ATOM 714 O O . GLN A 1 91 ? -1.873 9.229 5.043 1.00 54.88 91 GLN A O 1
ATOM 719 N N . GLN A 1 92 ? -2.135 10.456 3.170 1.00 57.56 92 GLN A N 1
ATOM 720 C CA . GLN A 1 92 ? -3.062 11.382 3.786 1.00 57.56 92 GLN A CA 1
ATOM 721 C C . GLN A 1 92 ? -4.358 10.597 3.919 1.00 57.56 92 GLN A C 1
ATOM 723 O O . GLN A 1 92 ? -5.119 10.472 2.964 1.00 57.56 92 GLN A O 1
ATOM 728 N N . ILE A 1 93 ? -4.548 9.973 5.080 1.00 62.16 93 ILE A N 1
ATOM 729 C CA . ILE A 1 93 ? -5.757 9.224 5.386 1.00 62.16 93 ILE A CA 1
ATOM 730 C C . ILE A 1 93 ? -6.875 10.256 5.379 1.00 62.16 93 ILE A C 1
ATOM 732 O O . ILE A 1 93 ? -6.939 11.090 6.281 1.00 62.16 93 ILE A O 1
ATOM 736 N N . ASN A 1 94 ? -7.734 10.227 4.359 1.00 66.19 94 ASN A N 1
ATOM 737 C CA . ASN A 1 94 ? -8.957 11.012 4.368 1.00 66.19 94 ASN A CA 1
ATOM 738 C C . ASN A 1 94 ? -9.871 10.425 5.456 1.00 66.19 94 ASN A C 1
ATOM 740 O O . ASN A 1 94 ? -10.353 9.294 5.305 1.00 66.19 94 ASN A O 1
ATOM 744 N N . PRO A 1 95 ? -10.118 11.145 6.565 1.00 66.44 95 PRO A N 1
ATOM 745 C CA . PRO A 1 95 ? -10.869 10.582 7.680 1.00 66.44 95 PRO A CA 1
ATOM 746 C C . PRO A 1 95 ? -12.327 10.282 7.304 1.00 66.44 95 PRO A C 1
ATOM 748 O O . PRO A 1 95 ? -12.936 9.400 7.901 1.00 66.44 95 PRO A O 1
ATOM 751 N N . LYS A 1 96 ? -12.868 10.973 6.287 1.00 67.56 96 LYS A N 1
ATOM 752 C CA . LYS A 1 96 ? -14.253 10.806 5.818 1.00 67.56 96 LYS A CA 1
ATOM 753 C C . LYS A 1 96 ? -14.503 9.484 5.086 1.00 67.56 96 LYS A C 1
ATOM 755 O O . LYS A 1 96 ? -15.641 9.032 5.068 1.00 67.56 96 LYS A O 1
ATOM 760 N N . ASP A 1 97 ? -13.465 8.865 4.524 1.00 68.56 97 ASP A N 1
ATOM 761 C CA . ASP A 1 97 ? -13.613 7.647 3.711 1.00 68.56 97 ASP A CA 1
ATOM 762 C C . ASP A 1 97 ? -13.568 6.365 4.557 1.00 68.56 97 ASP A C 1
ATOM 764 O O . ASP A 1 97 ? -14.011 5.307 4.116 1.00 68.56 97 ASP A O 1
ATOM 768 N N . ASN A 1 98 ? -13.027 6.458 5.777 1.00 70.19 98 ASN A N 1
ATOM 769 C CA . ASN A 1 98 ? -12.733 5.303 6.629 1.00 70.19 98 ASN A CA 1
ATOM 770 C C . ASN A 1 98 ? -13.510 5.314 7.960 1.00 70.19 98 ASN A C 1
ATOM 772 O O . ASN A 1 98 ? -13.672 4.274 8.594 1.00 70.19 98 ASN A O 1
ATOM 776 N N . PHE A 1 99 ? -14.010 6.469 8.413 1.00 74.56 99 PHE A N 1
ATOM 777 C CA . PHE A 1 99 ? -14.632 6.585 9.735 1.00 74.56 99 PHE A CA 1
ATOM 778 C C . PHE A 1 99 ? -16.022 7.191 9.672 1.00 74.56 99 PHE A C 1
ATOM 780 O O . PHE A 1 99 ? -16.277 8.161 8.958 1.00 74.56 99 PHE A O 1
ATOM 787 N N . TRP A 1 100 ? -16.920 6.651 10.495 1.00 73.56 100 TRP A N 1
ATOM 788 C CA . TRP A 1 100 ? -18.197 7.297 10.759 1.00 73.56 100 TRP A CA 1
ATOM 789 C C . TRP A 1 100 ? -17.993 8.531 11.646 1.00 73.56 100 TRP A C 1
ATOM 791 O O . TRP A 1 100 ? -17.354 8.429 12.700 1.00 73.56 100 TRP A O 1
ATOM 801 N N . PRO A 1 101 ? -18.556 9.698 11.280 1.00 64.38 101 PRO A N 1
ATOM 802 C CA . PRO A 1 101 ? -18.612 10.842 12.176 1.00 64.38 101 PRO A CA 1
ATOM 803 C C . PRO A 1 101 ? -19.308 10.470 13.489 1.00 64.38 101 PRO A C 1
ATOM 805 O O . PRO A 1 101 ? -20.288 9.727 13.506 1.00 64.38 101 PRO A O 1
ATOM 808 N N . VAL A 1 102 ? -18.837 11.049 14.594 1.00 60.19 102 VAL A N 1
ATOM 809 C CA . VAL A 1 102 ? -19.374 10.845 15.957 1.00 60.19 102 VAL A CA 1
ATOM 810 C C . VAL A 1 102 ? -20.886 11.112 16.037 1.00 60.19 102 VAL A C 1
ATOM 812 O O . VAL A 1 102 ? -21.579 10.523 16.866 1.00 60.19 102 VAL A O 1
ATOM 815 N N . THR A 1 103 ? -21.398 11.981 15.163 1.00 54.41 103 THR A N 1
ATOM 816 C CA . THR A 1 103 ? -22.807 12.378 15.058 1.00 54.41 103 THR A CA 1
ATOM 817 C C . THR A 1 103 ? -23.711 11.322 14.417 1.00 54.41 103 THR A C 1
ATOM 819 O O . THR A 1 103 ? -24.909 11.345 14.664 1.00 54.41 103 THR A O 1
ATOM 822 N N . ALA A 1 104 ? -23.175 10.371 13.644 1.00 60.06 104 ALA A N 1
ATOM 823 C CA . ALA A 1 104 ? -23.959 9.342 12.944 1.00 60.06 104 ALA A CA 1
ATOM 824 C C . ALA A 1 104 ? -24.192 8.063 13.781 1.00 60.06 104 ALA A C 1
ATOM 826 O O . ALA A 1 104 ? -24.604 7.030 13.254 1.00 60.06 104 ALA A O 1
ATOM 827 N N . ARG A 1 105 ? -23.897 8.105 15.088 1.00 67.50 105 ARG A N 1
ATOM 828 C CA . ARG A 1 105 ? -23.965 6.953 15.998 1.00 67.50 105 ARG A CA 1
ATOM 829 C C . ARG A 1 105 ? -25.412 6.582 16.331 1.00 67.50 105 ARG A C 1
ATOM 831 O O . ARG A 1 105 ? -25.983 7.111 17.278 1.00 67.50 105 ARG A O 1
ATOM 838 N N . THR A 1 106 ? -25.983 5.613 15.621 1.00 76.25 106 THR A N 1
ATOM 839 C CA . THR A 1 106 ? -27.107 4.843 16.171 1.00 76.25 106 THR A CA 1
ATOM 840 C C . THR A 1 106 ? -26.547 3.752 17.082 1.00 76.25 106 THR A C 1
ATOM 842 O O . THR A 1 106 ? -25.589 3.072 16.709 1.00 76.25 106 THR A O 1
ATOM 845 N N . LYS A 1 107 ? -27.123 3.581 18.283 1.00 79.62 107 LYS A N 1
ATOM 846 C CA . LYS A 1 107 ? -26.689 2.558 19.254 1.00 79.62 107 LYS A CA 1
ATOM 847 C C . LYS A 1 107 ? -26.584 1.186 18.575 1.00 79.62 107 LYS A C 1
ATOM 849 O O . LYS A 1 107 ? -25.502 0.619 18.518 1.00 79.62 107 LYS A O 1
ATOM 854 N N . ASN A 1 108 ? -27.652 0.765 17.898 1.00 85.06 108 ASN A N 1
ATOM 855 C CA . ASN A 1 108 ? -27.739 -0.515 17.188 1.00 85.06 108 ASN A CA 1
ATOM 856 C C . ASN A 1 108 ? -26.647 -0.713 16.119 1.00 85.06 108 ASN A C 1
ATOM 858 O O . ASN A 1 108 ? -26.176 -1.831 15.922 1.00 85.06 108 ASN A O 1
ATOM 862 N N . GLY A 1 109 ? -26.232 0.351 15.422 1.00 86.94 109 GLY A N 1
ATOM 863 C CA . GLY A 1 109 ? -25.184 0.264 14.403 1.00 86.94 109 GLY A CA 1
ATOM 864 C C . GLY A 1 109 ? -23.808 -0.027 15.001 1.00 86.94 109 GLY A C 1
ATOM 865 O O . GLY A 1 109 ? -23.033 -0.787 14.424 1.00 86.94 109 GLY A O 1
ATOM 866 N N . ILE A 1 110 ? -23.528 0.533 16.180 1.00 88.31 110 ILE A N 1
ATOM 867 C CA . ILE A 1 110 ? -22.291 0.266 16.919 1.00 88.31 110 ILE A CA 1
ATOM 868 C C . ILE A 1 110 ? -22.287 -1.179 17.413 1.00 88.31 110 ILE A C 1
ATOM 870 O O . ILE A 1 110 ? -21.312 -1.889 17.186 1.00 88.31 110 ILE A O 1
ATOM 874 N N . GLU A 1 111 ? -23.379 -1.634 18.031 1.00 89.88 111 GLU A N 1
ATOM 875 C CA . GLU A 1 111 ? -23.480 -3.008 18.538 1.00 89.88 111 GLU A CA 1
ATOM 876 C C . GLU A 1 111 ? -23.290 -4.036 17.413 1.00 89.88 111 GLU A C 1
ATOM 878 O O . GLU A 1 111 ? -22.515 -4.982 17.550 1.00 89.88 111 GLU A O 1
ATOM 883 N N . ALA A 1 112 ? -23.945 -3.827 16.264 1.00 91.94 112 ALA A N 1
ATOM 884 C CA . ALA A 1 112 ? -23.791 -4.686 15.094 1.00 91.94 112 ALA A CA 1
ATOM 885 C C . ALA A 1 112 ? -22.345 -4.697 14.573 1.00 91.94 112 ALA A C 1
ATOM 887 O O . ALA A 1 112 ? -21.810 -5.758 14.254 1.00 91.94 112 ALA A O 1
ATOM 888 N N . TRP A 1 113 ? -21.686 -3.536 14.536 1.00 93.94 113 TRP A N 1
ATOM 889 C CA . TRP A 1 113 ? -20.296 -3.445 14.094 1.00 93.94 113 TRP A CA 1
ATOM 890 C C . TRP A 1 113 ? -19.338 -4.177 15.043 1.00 93.94 113 TRP A C 1
ATOM 892 O O . TRP A 1 113 ? -18.442 -4.877 14.576 1.00 93.94 113 TRP A O 1
ATOM 902 N N . PHE A 1 114 ? -19.531 -4.079 16.364 1.00 94.31 114 PHE A N 1
ATOM 903 C CA . PHE A 1 114 ? -18.699 -4.810 17.328 1.00 94.31 114 PHE A CA 1
ATOM 904 C C . PHE A 1 114 ? -18.962 -6.320 17.314 1.00 94.31 114 PHE A C 1
ATOM 906 O O . PHE A 1 114 ? -18.007 -7.083 17.439 1.00 94.31 114 PHE A O 1
ATOM 913 N N . LYS A 1 115 ? -20.201 -6.764 17.062 1.00 94.81 115 LYS A N 1
ATOM 914 C CA . LYS A 1 115 ? -20.509 -8.184 16.798 1.00 94.81 115 LYS A CA 1
ATOM 915 C C . LYS A 1 115 ? -19.831 -8.693 15.523 1.00 94.81 115 LYS A C 1
ATOM 917 O O . LYS A 1 115 ? -19.292 -9.795 15.487 1.00 94.81 115 LYS A O 1
ATOM 922 N N . ASP A 1 116 ? -19.794 -7.879 14.472 1.00 95.06 116 ASP A N 1
ATOM 923 C CA . ASP A 1 116 ? -19.048 -8.223 13.261 1.00 95.06 116 ASP A CA 1
ATOM 924 C C . ASP A 1 116 ? -17.524 -8.235 13.502 1.00 95.06 116 ASP A C 1
ATOM 926 O O . ASP A 1 116 ? -16.788 -9.030 12.902 1.00 95.06 116 ASP A O 1
ATOM 930 N N . LEU A 1 117 ? -17.030 -7.345 14.372 1.00 95.75 117 LEU A N 1
ATOM 931 C CA . LEU A 1 117 ? -15.629 -7.307 14.777 1.00 95.75 117 LEU A CA 1
ATOM 932 C C . LEU A 1 117 ? -15.260 -8.518 15.641 1.00 95.75 117 LEU A C 1
ATOM 934 O O . LEU A 1 117 ? -14.148 -9.011 15.488 1.00 95.75 117 LEU A O 1
ATOM 938 N N . SER A 1 118 ? -16.140 -9.026 16.505 1.00 96.00 118 SER A N 1
ATOM 939 C CA . SER A 1 118 ? -15.877 -10.256 17.263 1.00 96.00 118 SER A CA 1
ATOM 940 C C . SER A 1 118 ? -15.926 -11.507 16.377 1.00 96.00 118 SER A C 1
ATOM 942 O O . SER A 1 118 ? -15.222 -12.478 16.647 1.00 96.00 118 SER A O 1
ATOM 944 N N . GLY A 1 119 ? -16.715 -11.471 15.299 1.00 92.44 119 GLY A N 1
ATOM 945 C CA . GLY A 1 119 ? -16.857 -12.559 14.333 1.00 92.44 119 GLY A CA 1
ATOM 946 C C . GLY A 1 119 ? -15.758 -12.638 13.262 1.00 92.44 119 GLY A C 1
ATOM 947 O O . GLY A 1 119 ? -14.653 -12.107 13.383 1.00 92.44 119 GLY A O 1
ATOM 948 N N . SER A 1 120 ? -16.082 -13.310 12.156 1.00 91.56 120 SER A N 1
ATOM 949 C CA . SER A 1 120 ? -15.161 -13.617 11.049 1.00 91.56 120 SER A CA 1
ATOM 950 C C . SER A 1 120 ? -15.195 -12.608 9.896 1.00 91.56 120 SER A C 1
ATOM 952 O O . SER A 1 120 ? -14.533 -12.808 8.876 1.00 91.56 120 SER A O 1
ATOM 954 N N . LYS A 1 121 ? -15.939 -11.500 10.028 1.00 94.75 121 LYS A N 1
ATOM 955 C CA . LYS A 1 121 ? -16.097 -10.526 8.940 1.00 94.75 121 LYS A CA 1
ATOM 956 C C . LYS A 1 121 ? -14.733 -9.957 8.510 1.00 94.75 121 LYS A C 1
ATOM 958 O O . LYS A 1 121 ? -13.917 -9.628 9.380 1.00 94.75 121 LYS A O 1
ATOM 963 N N . PRO A 1 122 ? -14.446 -9.803 7.205 1.00 94.56 122 PRO A N 1
ATOM 964 C CA . PRO A 1 122 ? -13.162 -9.268 6.758 1.00 94.56 122 PRO A CA 1
ATOM 965 C C . PRO A 1 122 ? -12.890 -7.851 7.285 1.00 94.56 122 PRO A C 1
ATOM 967 O O . PRO A 1 122 ? -13.743 -6.965 7.193 1.00 94.56 122 PRO A O 1
ATOM 970 N N . LEU A 1 123 ? -11.672 -7.617 7.785 1.00 92.44 123 LEU A N 1
ATOM 971 C CA . LEU A 1 123 ? -11.263 -6.329 8.366 1.00 92.44 123 LEU A CA 1
ATOM 972 C C . LEU A 1 123 ? -11.315 -5.177 7.351 1.00 92.44 123 LEU A C 1
ATOM 974 O O . LEU A 1 123 ? -11.685 -4.061 7.702 1.00 92.44 123 LEU A O 1
ATOM 978 N N . VAL A 1 124 ? -11.030 -5.457 6.075 1.00 89.69 124 VAL A N 1
ATOM 979 C CA . VAL A 1 124 ? -11.130 -4.476 4.977 1.00 89.69 124 VAL A CA 1
ATOM 980 C C . VAL A 1 124 ? -12.563 -3.958 4.816 1.00 89.69 124 VAL A C 1
ATOM 982 O O . VAL A 1 124 ? -12.779 -2.783 4.528 1.00 89.69 124 VAL A O 1
ATOM 985 N N . THR A 1 125 ? -13.560 -4.815 5.041 1.00 89.69 125 THR A N 1
ATOM 986 C CA . THR A 1 125 ? -14.975 -4.428 4.992 1.00 89.69 125 THR A CA 1
ATOM 987 C C . THR A 1 125 ? -15.355 -3.581 6.203 1.00 89.69 125 THR A C 1
ATOM 989 O O . THR A 1 125 ? -16.055 -2.581 6.056 1.00 89.69 125 THR A O 1
ATOM 992 N N . LEU A 1 126 ? -14.864 -3.953 7.390 1.00 90.69 126 LEU A N 1
ATOM 993 C CA . LEU A 1 126 ? -15.099 -3.223 8.640 1.00 90.69 126 LEU A CA 1
ATOM 994 C C . LEU A 1 126 ? -14.463 -1.828 8.640 1.00 90.69 126 LEU A C 1
ATOM 996 O O . LEU A 1 126 ? -15.064 -0.888 9.160 1.00 90.69 126 LEU A O 1
ATOM 1000 N N . ALA A 1 127 ? -13.293 -1.688 8.012 1.00 88.44 127 ALA A N 1
ATOM 1001 C CA . ALA A 1 127 ? -12.533 -0.442 7.934 1.00 88.44 127 ALA A CA 1
ATOM 1002 C C . ALA A 1 127 ? -13.277 0.698 7.230 1.00 88.44 127 ALA A C 1
ATOM 1004 O O . ALA A 1 127 ? -12.994 1.850 7.508 1.00 88.44 127 ALA A O 1
ATOM 1005 N N . LYS A 1 128 ? -14.233 0.404 6.341 1.00 84.56 128 LYS A N 1
ATOM 1006 C CA . LYS A 1 128 ? -15.003 1.432 5.611 1.00 84.56 128 LYS A CA 1
ATOM 1007 C C . LYS A 1 128 ? -16.014 2.168 6.494 1.00 84.56 128 LYS A C 1
ATOM 1009 O O . LYS A 1 128 ? -16.548 3.202 6.108 1.00 84.56 128 LYS A O 1
ATOM 1014 N N . LYS A 1 129 ? -16.379 1.563 7.624 1.00 84.56 129 LYS A N 1
ATOM 1015 C CA . LYS A 1 129 ? -17.479 2.000 8.492 1.00 84.56 129 LYS A CA 1
ATOM 1016 C C . LYS A 1 129 ? -17.086 1.886 9.964 1.00 84.56 129 LYS A C 1
ATOM 1018 O O . LYS A 1 129 ? -17.910 1.517 10.794 1.00 84.56 129 LYS A O 1
ATOM 1023 N N . ALA A 1 130 ? -15.816 2.140 10.276 1.00 88.38 130 ALA A N 1
ATOM 1024 C CA . ALA A 1 130 ? -15.319 2.022 11.637 1.00 88.38 130 ALA A CA 1
ATOM 1025 C C . ALA A 1 130 ? -15.934 3.122 12.531 1.00 88.38 130 ALA A C 1
ATOM 1027 O O . ALA A 1 130 ? -15.915 4.302 12.151 1.00 88.38 130 ALA A O 1
ATOM 1028 N N . PRO A 1 131 ? -16.484 2.773 13.709 1.00 88.25 131 PRO A N 1
ATOM 1029 C CA . PRO A 1 131 ? -17.037 3.753 14.631 1.00 88.25 131 PRO A CA 1
ATOM 1030 C C . PRO A 1 131 ? -15.924 4.619 15.229 1.00 88.25 131 PRO A C 1
ATOM 1032 O O . PRO A 1 131 ? -14.867 4.122 15.620 1.00 88.25 131 PRO A O 1
ATOM 1035 N N . ASN A 1 132 ? -16.176 5.925 15.326 1.00 84.19 132 ASN A N 1
ATOM 1036 C CA . ASN A 1 132 ? -15.280 6.865 15.990 1.00 84.19 132 ASN A CA 1
ATOM 1037 C C . ASN A 1 132 ? -15.722 7.134 17.442 1.00 84.19 132 ASN A C 1
ATOM 1039 O O . ASN A 1 132 ? -16.908 7.340 17.720 1.00 84.19 132 ASN A O 1
ATOM 1043 N N . PHE A 1 133 ? -14.752 7.193 18.355 1.00 82.31 133 PHE A N 1
ATOM 1044 C CA . PHE A 1 133 ? -14.946 7.431 19.784 1.00 82.31 133 PHE A CA 1
ATOM 1045 C C . PHE A 1 133 ? -14.175 8.673 20.231 1.00 82.31 133 PHE A C 1
ATOM 1047 O O . PHE A 1 133 ? -13.005 8.842 19.899 1.00 82.31 133 PHE A O 1
ATOM 1054 N N . ASN A 1 134 ? -14.816 9.524 21.036 1.00 77.88 134 ASN A N 1
ATOM 1055 C CA . ASN A 1 134 ? -14.154 10.698 21.618 1.00 77.88 134 ASN A CA 1
ATOM 1056 C C . ASN A 1 134 ? -13.222 10.310 22.774 1.00 77.88 134 ASN A C 1
ATOM 10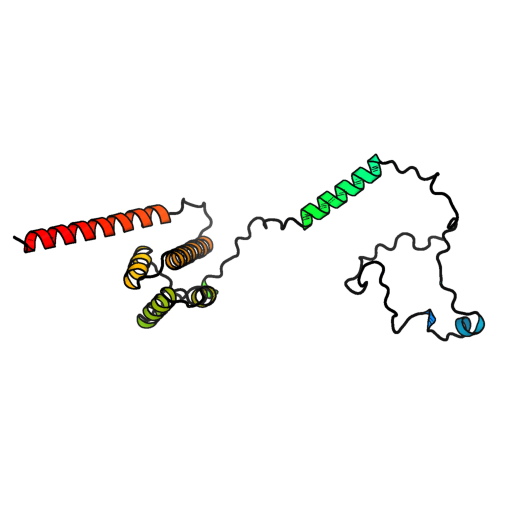58 O O . ASN A 1 134 ? -12.184 10.937 22.969 1.00 77.88 134 ASN A O 1
ATOM 1062 N N . LYS A 1 135 ? -13.597 9.285 23.549 1.00 80.44 135 LYS A N 1
ATOM 1063 C CA . LYS A 1 135 ? -12.823 8.786 24.688 1.00 80.44 135 LYS A CA 1
ATOM 1064 C C . LYS A 1 135 ? -12.249 7.418 24.351 1.00 80.44 135 LYS A C 1
ATOM 1066 O O . LYS A 1 135 ? -12.996 6.485 24.076 1.00 80.44 135 LYS A O 1
ATOM 1071 N N . LYS A 1 136 ? -10.922 7.276 24.431 1.00 78.44 136 LYS A N 1
ATOM 1072 C CA . LYS A 1 136 ? -10.244 5.991 24.184 1.00 78.44 136 LYS A CA 1
ATOM 1073 C C . LYS A 1 136 ? -10.707 4.892 25.149 1.00 78.44 136 LYS A C 1
ATOM 1075 O O . LYS A 1 136 ? -10.773 3.738 24.755 1.00 78.44 136 LYS A O 1
ATOM 1080 N N . GLU A 1 137 ? -11.079 5.248 26.379 1.00 82.88 137 GLU A N 1
ATOM 1081 C CA . GLU A 1 137 ? -11.607 4.303 27.376 1.00 82.88 137 GLU A CA 1
ATOM 1082 C C . GLU A 1 137 ? -12.886 3.587 26.914 1.00 82.88 137 GLU A C 1
ATOM 1084 O O . GLU A 1 137 ? -13.057 2.407 27.205 1.00 82.88 137 GLU A O 1
ATOM 1089 N N . GLU A 1 138 ? -13.753 4.262 26.148 1.00 85.75 138 GLU A N 1
ATOM 1090 C CA . GLU A 1 138 ? -14.980 3.660 25.606 1.00 85.75 138 GLU A CA 1
ATOM 1091 C C . GLU A 1 138 ? -14.668 2.527 24.622 1.00 85.75 138 GLU A C 1
ATOM 1093 O O . GLU A 1 138 ? -15.370 1.521 24.612 1.00 85.75 138 GLU A O 1
ATOM 1098 N N . ILE A 1 139 ? -13.574 2.638 23.859 1.00 88.75 139 ILE A N 1
ATOM 1099 C CA . ILE A 1 139 ? -13.135 1.579 22.940 1.00 88.75 139 ILE A CA 1
ATOM 1100 C C . ILE A 1 139 ? -12.812 0.307 23.722 1.00 88.75 139 ILE A C 1
ATOM 1102 O O . ILE A 1 139 ? -13.275 -0.770 23.357 1.00 88.75 139 ILE A O 1
ATOM 1106 N N . PHE A 1 140 ? -12.041 0.422 24.805 1.00 88.56 140 PHE A N 1
ATOM 1107 C CA . PHE A 1 140 ? -11.645 -0.740 25.597 1.00 88.56 140 PHE A CA 1
ATOM 1108 C C . PHE A 1 140 ? -12.840 -1.403 26.286 1.00 88.56 140 PHE A C 1
ATOM 1110 O O . PHE A 1 140 ? -12.931 -2.628 26.277 1.00 88.56 140 PHE A O 1
ATOM 1117 N N . MET A 1 141 ? -13.785 -0.614 26.811 1.00 88.62 141 MET A N 1
ATOM 1118 C CA . MET A 1 141 ? -15.020 -1.155 27.391 1.00 88.62 141 MET A CA 1
ATOM 1119 C C . MET A 1 141 ? -15.821 -1.959 26.359 1.00 88.62 141 MET A C 1
ATOM 1121 O O . MET A 1 141 ? -16.174 -3.101 26.635 1.00 88.62 141 MET A O 1
ATOM 1125 N N . MET A 1 142 ? -16.014 -1.421 25.150 1.00 91.19 142 MET A N 1
ATOM 1126 C CA . MET A 1 142 ? -16.740 -2.109 24.074 1.00 91.19 142 MET A CA 1
ATOM 1127 C C . MET A 1 142 ? -16.012 -3.372 23.592 1.00 91.19 142 MET A C 1
ATOM 1129 O O . MET A 1 142 ? -16.633 -4.401 23.351 1.00 91.19 142 MET A O 1
ATOM 1133 N N . LEU A 1 143 ? -14.683 -3.337 23.471 1.00 93.69 143 LEU A N 1
ATOM 1134 C CA . LEU A 1 143 ? -13.909 -4.523 23.088 1.00 93.69 143 LEU A CA 1
ATOM 1135 C C . LEU A 1 143 ? -14.083 -5.669 24.097 1.00 93.69 143 LEU A C 1
ATOM 1137 O O . LEU A 1 143 ? -14.209 -6.823 23.685 1.00 93.69 143 LEU A O 1
ATOM 1141 N N . CYS A 1 144 ? -14.121 -5.346 25.394 1.00 91.88 144 CYS A N 1
ATOM 1142 C CA . CYS A 1 144 ? -14.386 -6.313 26.458 1.00 91.88 144 CYS A CA 1
ATOM 1143 C C . CYS A 1 144 ? -15.845 -6.791 26.457 1.00 91.88 144 CYS A C 1
ATOM 1145 O O . CYS A 1 144 ? -16.088 -7.991 26.531 1.00 91.88 144 CYS A O 1
ATOM 1147 N N . GLU A 1 145 ? -16.813 -5.882 26.343 1.00 93.25 145 GLU A N 1
ATOM 1148 C CA . GLU A 1 145 ? -18.246 -6.210 26.348 1.00 93.25 145 GLU A CA 1
ATOM 1149 C C . GLU A 1 145 ? -18.618 -7.177 25.215 1.00 93.25 145 GLU A C 1
ATOM 1151 O O . GLU A 1 145 ? -19.333 -8.151 25.436 1.00 93.25 145 GLU A O 1
ATOM 1156 N N . TYR A 1 146 ? -18.056 -6.971 24.020 1.00 94.56 146 TYR A N 1
ATOM 1157 C CA . TYR A 1 146 ? -18.318 -7.801 22.840 1.00 94.56 146 TYR A CA 1
ATOM 1158 C C . TYR A 1 146 ? -17.329 -8.960 22.658 1.00 94.56 146 TYR A C 1
ATOM 1160 O O . TYR A 1 146 ? -17.354 -9.617 21.618 1.00 94.56 146 TYR A O 1
ATOM 1168 N N . GLN A 1 147 ? -16.466 -9.221 23.649 1.00 94.38 147 GLN A N 1
ATOM 1169 C CA . GLN A 1 147 ? -15.525 -10.351 23.654 1.00 94.38 147 GLN A CA 1
ATOM 1170 C C . GLN A 1 147 ? -14.695 -10.445 22.360 1.00 94.38 147 GLN A C 1
ATOM 1172 O O . GLN A 1 147 ? -14.529 -11.510 21.763 1.00 94.38 147 GLN A O 1
ATOM 1177 N N . VAL A 1 148 ? -14.195 -9.303 21.882 1.00 95.19 148 VAL A N 1
ATOM 1178 C CA . VAL A 1 148 ? -13.472 -9.243 20.608 1.00 95.19 148 VAL A CA 1
ATOM 1179 C C . VAL A 1 148 ? -12.120 -9.966 20.731 1.00 95.19 148 VAL A C 1
ATOM 1181 O O . VAL A 1 148 ? -11.339 -9.636 21.627 1.00 95.19 148 VAL A O 1
ATOM 1184 N N . PRO A 1 149 ? -11.768 -10.886 19.806 1.00 95.06 149 PRO A N 1
ATOM 1185 C CA . PRO A 1 149 ? -10.473 -11.560 19.824 1.00 95.06 149 PRO A CA 1
ATOM 1186 C C . PRO A 1 149 ? -9.294 -10.581 19.800 1.00 95.06 149 PRO A C 1
ATOM 1188 O O . PRO A 1 149 ? -9.296 -9.610 19.039 1.00 95.06 149 PRO A O 1
ATOM 1191 N N . MET A 1 150 ? -8.243 -10.881 20.569 1.00 90.00 150 MET A N 1
ATOM 1192 C CA . MET A 1 150 ? -7.112 -9.974 20.818 1.00 90.00 150 MET A CA 1
ATOM 1193 C C . MET A 1 150 ? -6.483 -9.397 19.539 1.00 90.00 150 MET A C 1
ATOM 1195 O O . MET A 1 150 ? -6.197 -8.204 19.467 1.00 90.00 150 MET A O 1
ATOM 1199 N N . LEU A 1 151 ? -6.316 -10.217 18.495 1.00 86.75 151 LEU A N 1
ATOM 1200 C CA . LEU A 1 151 ? -5.744 -9.774 17.219 1.00 86.75 151 LEU A CA 1
ATOM 1201 C C . LEU A 1 151 ? -6.616 -8.711 16.527 1.00 86.75 151 LEU A C 1
ATOM 1203 O O . LEU A 1 151 ? -6.106 -7.735 15.975 1.00 86.75 151 LEU A O 1
ATOM 1207 N N . ARG A 1 152 ? -7.941 -8.881 16.584 1.00 94.44 152 ARG A N 1
ATOM 1208 C CA . ARG A 1 152 ? -8.924 -7.978 15.970 1.00 94.44 152 ARG A CA 1
ATOM 1209 C C . ARG A 1 152 ? -9.128 -6.723 16.819 1.00 94.44 152 ARG A C 1
ATOM 1211 O O . ARG A 1 152 ? -9.238 -5.628 16.269 1.00 94.44 152 ARG A O 1
ATOM 1218 N N . ALA A 1 153 ? -9.063 -6.859 18.143 1.00 93.38 153 ALA A N 1
ATOM 1219 C CA . ALA A 1 153 ? -9.022 -5.740 19.078 1.00 93.38 153 ALA A CA 1
ATOM 1220 C C . ALA A 1 153 ? -7.784 -4.856 18.845 1.00 93.38 153 ALA A C 1
ATOM 1222 O O . ALA A 1 153 ? -7.910 -3.646 18.658 1.00 93.38 153 ALA A O 1
ATOM 1223 N N . ALA A 1 154 ? -6.594 -5.460 18.759 1.00 89.25 154 ALA A N 1
ATOM 1224 C CA . ALA A 1 154 ? -5.346 -4.753 18.476 1.00 89.25 154 ALA A CA 1
ATOM 1225 C C . ALA A 1 154 ? -5.385 -4.037 17.119 1.00 89.25 154 ALA A C 1
ATOM 1227 O O . ALA A 1 154 ? -4.906 -2.907 16.998 1.00 89.25 154 ALA A O 1
ATOM 1228 N N . TRP A 1 155 ? -5.980 -4.666 16.103 1.00 93.81 155 TRP A N 1
ATOM 1229 C CA . TRP A 1 155 ? -6.214 -4.028 14.810 1.00 93.81 155 TRP A CA 1
ATOM 1230 C C . TRP A 1 155 ? -7.097 -2.779 14.937 1.00 93.81 155 TRP A C 1
ATOM 1232 O O . TRP A 1 155 ? -6.718 -1.720 14.434 1.00 93.81 155 TRP A O 1
ATOM 1242 N N . PHE A 1 156 ? -8.225 -2.863 15.651 1.00 92.19 156 PHE A N 1
ATOM 1243 C CA . PHE A 1 156 ? -9.121 -1.718 15.817 1.00 92.19 156 PHE A CA 1
ATOM 1244 C C . PHE A 1 156 ? -8.468 -0.581 16.613 1.00 92.19 156 PHE A C 1
ATOM 1246 O O . PHE A 1 156 ? -8.550 0.573 16.204 1.00 92.19 156 PHE A O 1
ATOM 1253 N N . ILE A 1 157 ? -7.730 -0.894 17.683 1.00 90.31 157 ILE A N 1
ATOM 1254 C CA . ILE A 1 157 ? -6.982 0.102 18.470 1.00 90.31 157 ILE A CA 1
ATOM 1255 C C . ILE A 1 157 ? -5.976 0.854 17.587 1.00 90.31 157 ILE A C 1
ATOM 1257 O O . ILE A 1 157 ? -5.895 2.085 17.645 1.00 90.31 157 ILE A O 1
ATOM 1261 N N . LYS A 1 158 ? -5.236 0.137 16.729 1.00 87.44 158 LYS A N 1
ATOM 1262 C CA . LYS A 1 158 ? -4.308 0.750 15.766 1.00 87.44 158 LYS A CA 1
ATOM 1263 C C . LYS A 1 158 ? -5.045 1.645 14.770 1.00 87.44 158 LYS A C 1
ATOM 1265 O O . LYS A 1 158 ? -4.598 2.764 14.523 1.00 87.44 158 LYS A O 1
ATOM 1270 N N . LEU A 1 159 ? -6.182 1.185 14.246 1.00 87.12 159 LEU A N 1
ATOM 1271 C CA . LEU A 1 159 ? -7.022 1.946 13.320 1.00 87.12 159 LEU A CA 1
ATOM 1272 C C . LEU A 1 159 ? -7.535 3.255 13.960 1.00 87.12 159 LEU A C 1
ATOM 1274 O O . LEU A 1 159 ? -7.375 4.327 13.377 1.00 87.12 159 LEU A O 1
ATOM 1278 N N . SER A 1 160 ? -8.065 3.203 15.186 1.00 87.69 160 SER A N 1
ATOM 1279 C CA . SER A 1 160 ? -8.519 4.385 15.938 1.00 87.69 160 SER A CA 1
ATOM 1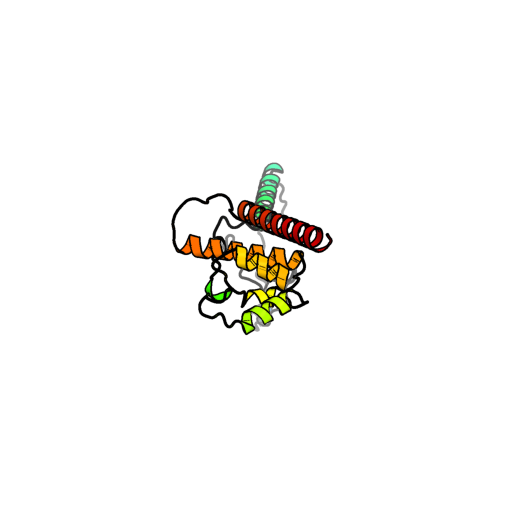280 C C . SER A 1 160 ? -7.375 5.340 16.312 1.00 87.69 160 SER A C 1
ATOM 1282 O O . SER A 1 160 ? -7.557 6.563 16.328 1.00 87.69 160 SER A O 1
ATOM 1284 N N . SER A 1 161 ? -6.181 4.809 16.596 1.00 83.31 161 SER A N 1
ATOM 1285 C CA . SER A 1 161 ? -4.985 5.620 16.853 1.00 83.31 161 SER A CA 1
ATOM 1286 C C . SER A 1 161 ? -4.548 6.383 15.598 1.00 83.31 161 SER A C 1
ATOM 1288 O O . SER A 1 161 ? -4.405 7.607 15.640 1.00 83.31 161 SER A O 1
ATOM 1290 N N . ALA A 1 162 ? -4.451 5.693 14.455 1.00 81.75 162 ALA A N 1
ATOM 1291 C CA . ALA A 1 162 ? -4.121 6.304 13.168 1.00 81.75 162 ALA A CA 1
ATOM 1292 C C . ALA A 1 162 ? -5.106 7.424 12.784 1.00 81.75 162 ALA A C 1
ATOM 1294 O O . ALA A 1 162 ? -4.687 8.475 12.301 1.00 81.75 162 ALA A O 1
ATOM 1295 N N . TYR A 1 163 ? -6.399 7.244 13.069 1.00 80.31 163 TYR A N 1
ATOM 1296 C CA . TYR A 1 163 ? -7.411 8.286 12.878 1.00 80.31 163 TYR A CA 1
ATOM 1297 C C . TYR A 1 163 ? -7.179 9.520 13.745 1.00 80.31 163 TYR A C 1
ATOM 1299 O O . TYR A 1 163 ? -7.231 10.643 13.246 1.00 80.31 163 TYR A O 1
ATOM 1307 N N . THR A 1 164 ? -6.903 9.321 15.037 1.00 80.62 164 THR A N 1
ATOM 1308 C CA . THR A 1 164 ? -6.651 10.427 15.970 1.00 80.62 164 THR A CA 1
ATOM 1309 C C . THR A 1 164 ? -5.466 11.264 15.486 1.00 80.62 164 THR A C 1
ATOM 1311 O O . THR A 1 164 ? -5.549 12.492 15.448 1.00 80.62 164 THR A O 1
ATOM 1314 N N . VAL A 1 165 ? -4.397 10.596 15.038 1.00 78.19 165 VAL A N 1
ATOM 1315 C CA . VAL A 1 165 ? -3.230 11.245 14.431 1.00 78.19 165 VAL A CA 1
ATOM 1316 C C . VAL A 1 165 ? -3.635 12.020 13.173 1.00 78.19 165 VAL A C 1
ATOM 1318 O O . VAL A 1 165 ? -3.394 13.223 13.121 1.00 78.19 165 VAL A O 1
ATOM 1321 N N . ALA A 1 166 ? -4.328 11.393 12.218 1.00 75.50 166 ALA A N 1
ATOM 1322 C CA . ALA A 1 166 ? -4.735 12.034 10.962 1.00 75.50 166 ALA A CA 1
ATOM 1323 C C . ALA A 1 166 ? -5.631 13.274 11.166 1.00 75.50 166 ALA A C 1
ATOM 1325 O O . ALA A 1 166 ? -5.441 14.299 10.510 1.00 75.50 166 ALA A O 1
ATOM 1326 N N . VAL A 1 167 ? -6.583 13.221 12.105 1.00 75.69 167 VAL A N 1
ATOM 1327 C CA . VAL A 1 167 ? -7.461 14.361 12.429 1.00 75.69 167 VAL A CA 1
ATOM 1328 C C . VAL A 1 167 ? -6.704 15.473 13.159 1.00 75.69 167 VAL A C 1
ATOM 1330 O O . VAL A 1 167 ? -6.987 16.650 12.929 1.00 75.69 167 VAL A O 1
ATOM 1333 N N . SER A 1 168 ? -5.748 15.131 14.030 1.00 71.38 168 SER A N 1
ATOM 1334 C CA . SER A 1 168 ? -4.921 16.121 14.733 1.00 71.38 168 SER A CA 1
ATOM 1335 C C . SER A 1 168 ? -3.940 16.843 13.798 1.00 71.38 168 SER A C 1
ATOM 1337 O O . SER A 1 168 ? -3.830 18.068 13.861 1.00 71.38 168 SER A O 1
ATOM 1339 N N . GLU A 1 169 ? -3.30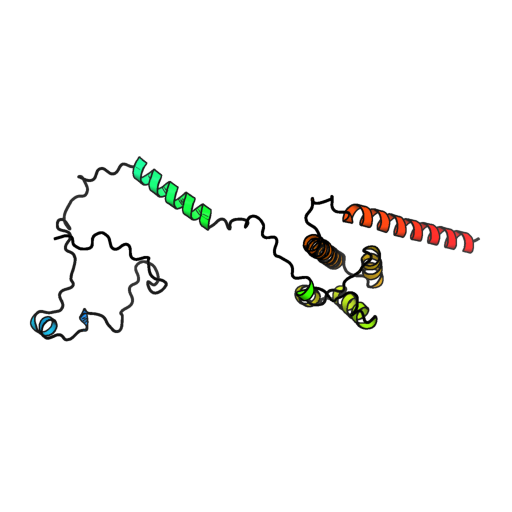7 16.118 12.867 1.00 66.31 169 GLU A N 1
ATOM 1340 C CA . GLU A 1 169 ? -2.395 16.675 11.857 1.00 66.31 169 GLU A CA 1
ATOM 1341 C C . GLU A 1 169 ? -3.130 17.609 10.882 1.00 66.31 169 GLU A C 1
ATOM 1343 O O . GLU A 1 169 ? -2.578 18.626 10.467 1.00 66.31 169 GLU A O 1
ATOM 1348 N N . ALA A 1 170 ? -4.404 17.331 10.579 1.00 61.78 170 ALA A N 1
ATOM 1349 C CA . ALA A 1 170 ? -5.245 18.218 9.774 1.00 61.78 170 ALA A CA 1
ATOM 1350 C C . ALA A 1 170 ? -5.565 19.562 10.463 1.00 61.78 170 ALA A C 1
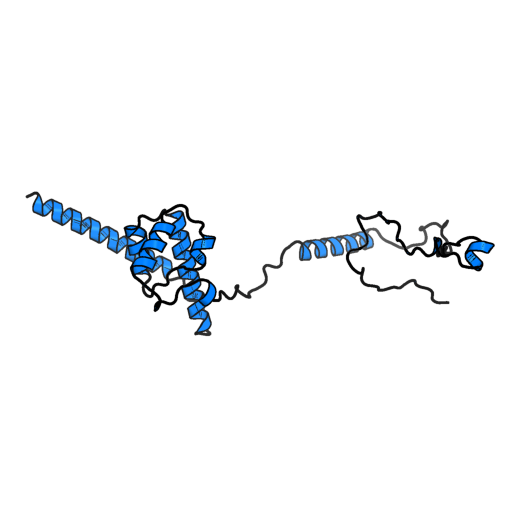ATOM 1352 O O . ALA A 1 170 ? -5.970 20.507 9.787 1.00 61.78 170 ALA A O 1
ATOM 1353 N N . LYS A 1 171 ? -5.403 19.660 11.792 1.00 58.75 171 LYS A N 1
ATOM 1354 C CA . LYS A 1 171 ? -5.759 20.850 12.584 1.00 58.75 171 LYS A CA 1
ATOM 1355 C C . LYS A 1 171 ? -4.555 21.658 13.092 1.00 58.75 171 LYS A C 1
ATOM 1357 O O . LYS A 1 171 ? -4.752 22.820 13.436 1.00 58.75 171 LYS A O 1
ATOM 1362 N N . ILE A 1 172 ? -3.335 21.104 13.171 1.00 53.62 172 ILE A N 1
ATOM 1363 C CA . ILE A 1 172 ? -2.187 21.764 13.836 1.00 53.62 172 ILE A CA 1
ATOM 1364 C C . ILE A 1 172 ? -0.839 21.483 13.136 1.00 53.62 172 ILE A C 1
ATOM 1366 O O . ILE A 1 172 ? -0.441 20.337 12.953 1.00 53.62 172 ILE A O 1
ATOM 1370 N N . LYS A 1 173 ? -0.061 22.547 12.857 1.00 45.75 173 LYS A N 1
ATOM 1371 C CA . LYS A 1 173 ? 1.392 22.495 12.587 1.00 45.75 173 LYS A CA 1
ATOM 1372 C C . LYS A 1 173 ? 2.166 22.513 13.918 1.00 45.75 173 LYS A C 1
ATOM 1374 O O . LYS A 1 173 ? 2.446 23.609 14.395 1.00 45.75 173 LYS A O 1
ATOM 1379 N N . LYS A 1 174 ? 2.526 21.373 14.531 1.00 46.09 174 LYS A N 1
ATOM 1380 C CA . LYS A 1 174 ? 3.666 21.265 15.485 1.00 46.09 174 LYS A CA 1
ATOM 1381 C C . LYS A 1 174 ? 3.950 19.829 15.963 1.00 46.09 174 LYS A C 1
ATOM 1383 O O . LYS A 1 174 ? 3.113 18.945 15.860 1.00 46.09 174 LYS A O 1
ATOM 1388 N N . ARG A 1 175 ? 5.195 19.675 16.439 1.00 51.03 175 ARG A N 1
ATOM 1389 C CA . ARG A 1 175 ? 5.976 18.505 16.904 1.00 51.03 175 ARG A CA 1
ATOM 1390 C C . ARG A 1 175 ? 5.172 17.319 17.474 1.00 51.03 175 ARG A C 1
ATOM 1392 O O . ARG A 1 175 ? 4.306 17.513 18.318 1.00 51.03 175 ARG A O 1
ATOM 1399 N N . GLN A 1 176 ? 5.548 16.097 17.071 1.00 46.41 176 GLN A N 1
ATOM 1400 C CA . GLN A 1 176 ? 5.022 14.844 17.634 1.00 46.41 176 GLN A CA 1
ATOM 1401 C C . GLN A 1 176 ? 5.337 14.736 19.132 1.00 46.41 176 GLN A C 1
ATOM 1403 O O . GLN A 1 176 ? 6.503 14.768 19.525 1.00 46.41 176 GLN A O 1
ATOM 1408 N N . LEU A 1 177 ? 4.287 14.597 19.943 1.00 51.84 177 LEU A N 1
ATOM 1409 C CA . LEU A 1 177 ? 4.362 14.146 21.332 1.00 51.84 177 LEU A CA 1
ATOM 1410 C C . LEU A 1 177 ? 4.448 12.602 21.356 1.00 51.84 177 LEU A C 1
ATOM 1412 O O . LEU A 1 177 ? 3.929 11.971 20.428 1.00 51.84 177 LEU A O 1
ATOM 1416 N N . PRO A 1 178 ? 5.067 11.984 22.381 1.00 49.81 178 PRO A N 1
ATOM 1417 C CA . PRO A 1 178 ? 5.094 10.529 22.540 1.00 49.81 178 PRO A CA 1
ATOM 1418 C C . PRO A 1 178 ? 3.677 9.942 22.561 1.00 49.81 178 PRO A C 1
ATOM 1420 O O . PRO A 1 178 ? 2.756 10.568 23.086 1.00 49.81 178 PRO A O 1
ATOM 1423 N N . ASP A 1 179 ? 3.502 8.754 21.978 1.00 56.28 179 ASP A N 1
ATOM 1424 C CA . ASP A 1 179 ? 2.201 8.089 21.852 1.00 56.28 179 ASP A CA 1
ATOM 1425 C C . ASP A 1 179 ? 1.550 7.866 23.238 1.00 56.28 179 ASP A C 1
ATOM 1427 O O . ASP A 1 179 ? 2.051 7.054 24.017 1.00 56.28 179 ASP A O 1
ATOM 1431 N N . PRO A 1 180 ? 0.415 8.524 23.562 1.00 62.25 180 PRO A N 1
ATOM 1432 C CA . PRO A 1 180 ? -0.243 8.387 24.864 1.00 62.25 180 PRO A CA 1
ATOM 1433 C C . PRO A 1 180 ? -0.933 7.024 25.047 1.00 62.25 180 PRO A C 1
ATOM 1435 O O . PRO A 1 180 ? -1.573 6.773 26.066 1.00 62.25 180 PRO A O 1
ATOM 1438 N N . THR A 1 181 ? -0.883 6.141 24.046 1.00 61.06 181 THR A N 1
ATOM 1439 C CA . THR A 1 181 ? -1.591 4.855 24.060 1.00 61.06 181 THR A CA 1
ATOM 1440 C C . THR A 1 181 ? -1.070 3.914 25.150 1.00 61.06 181 THR A C 1
ATOM 1442 O O . THR A 1 181 ? -1.875 3.214 25.759 1.00 61.06 181 THR A O 1
ATOM 1445 N N . THR A 1 182 ? 0.226 3.947 25.474 1.00 65.56 182 THR A N 1
ATOM 1446 C CA . THR A 1 182 ? 0.807 3.151 26.572 1.00 65.56 182 THR A CA 1
ATOM 1447 C C . THR A 1 182 ? 0.239 3.550 27.931 1.00 65.56 182 THR A C 1
ATOM 1449 O O . THR A 1 182 ? -0.183 2.694 28.702 1.00 65.56 182 THR A O 1
ATOM 1452 N N . GLU A 1 183 ? 0.151 4.850 28.203 1.00 70.44 183 GLU A N 1
ATOM 1453 C CA . GLU A 1 183 ? -0.381 5.369 29.460 1.00 70.44 183 GLU A CA 1
ATOM 1454 C C . GLU A 1 183 ? -1.872 5.040 29.625 1.00 70.44 183 GLU A C 1
ATOM 1456 O O . GLU A 1 183 ? -2.314 4.628 30.699 1.00 70.44 183 GLU A O 1
ATOM 1461 N N . VAL A 1 184 ? -2.647 5.151 28.544 1.00 68.56 184 VAL A N 1
ATOM 1462 C CA . VAL A 1 184 ? -4.075 4.803 28.548 1.00 68.56 184 VAL A CA 1
ATOM 1463 C C . VAL A 1 184 ? -4.284 3.304 28.789 1.00 68.56 184 VAL A C 1
ATOM 1465 O O . VAL A 1 184 ? -5.156 2.941 29.578 1.00 68.56 184 VAL A O 1
ATOM 1468 N N . ILE A 1 185 ? -3.475 2.437 28.166 1.00 73.12 185 ILE A N 1
ATOM 1469 C CA . ILE A 1 185 ? -3.527 0.984 28.398 1.00 73.12 185 ILE A CA 1
ATOM 1470 C C . ILE A 1 185 ? -3.226 0.670 29.868 1.00 73.12 185 ILE A C 1
ATOM 1472 O O . ILE A 1 185 ? -3.994 -0.051 30.504 1.00 73.12 185 ILE A O 1
ATOM 1476 N N . SER A 1 186 ? -2.171 1.258 30.437 1.00 69.00 186 SER A N 1
ATOM 1477 C CA . SER A 1 186 ? -1.807 1.051 31.844 1.00 69.00 186 SER A CA 1
ATOM 1478 C C . SER A 1 186 ? -2.924 1.476 32.801 1.00 69.00 186 SER A C 1
ATOM 1480 O O . SER A 1 186 ? -3.280 0.723 33.707 1.00 69.00 186 SER A O 1
ATOM 1482 N N . ARG A 1 187 ? -3.546 2.644 32.580 1.00 74.50 187 ARG A N 1
ATOM 1483 C CA . ARG A 1 187 ? -4.686 3.106 33.393 1.00 74.50 187 ARG A CA 1
ATOM 1484 C C . ARG A 1 187 ? -5.895 2.175 33.281 1.00 74.50 187 ARG A C 1
ATOM 1486 O O . ARG A 1 187 ? -6.561 1.918 34.282 1.00 74.50 187 ARG A O 1
ATOM 1493 N N . PHE A 1 188 ? -6.177 1.656 32.086 1.00 74.75 188 PHE A N 1
ATOM 1494 C CA . PHE A 1 188 ? -7.284 0.724 31.875 1.00 74.75 188 PHE A CA 1
ATOM 1495 C C . PHE A 1 188 ? -7.057 -0.608 32.603 1.00 74.75 188 PHE A C 1
ATOM 1497 O O . PHE A 1 188 ? -7.954 -1.081 33.298 1.00 74.75 188 PHE A O 1
ATOM 1504 N N . ILE A 1 189 ? -5.844 -1.167 32.528 1.00 74.94 189 ILE A N 1
ATOM 1505 C CA . ILE A 1 189 ? -5.470 -2.391 33.255 1.00 74.94 189 ILE A CA 1
ATOM 1506 C C . ILE A 1 189 ? -5.621 -2.190 34.768 1.00 74.94 189 ILE A C 1
ATOM 1508 O O . ILE A 1 189 ? -6.225 -3.025 35.438 1.00 74.94 189 ILE A O 1
ATOM 1512 N N . LEU A 1 190 ? -5.150 -1.058 35.303 1.00 74.06 190 LEU A N 1
ATOM 1513 C CA . LEU A 1 190 ? -5.310 -0.726 36.724 1.00 74.06 190 LEU A CA 1
ATOM 1514 C C . LEU A 1 190 ? -6.786 -0.624 37.135 1.00 74.06 190 LEU A C 1
ATOM 1516 O O . LEU A 1 190 ? -7.167 -1.103 38.203 1.00 74.06 190 LEU A O 1
ATOM 1520 N N . LYS A 1 191 ? -7.635 -0.042 36.281 1.00 76.44 191 LYS A N 1
ATOM 1521 C CA . LYS A 1 191 ? -9.081 0.059 36.524 1.00 76.44 191 LYS A CA 1
ATOM 1522 C C . LYS A 1 191 ? -9.749 -1.318 36.558 1.00 76.44 191 LYS A C 1
ATOM 1524 O O . LYS A 1 191 ? -10.546 -1.572 37.460 1.00 76.44 191 LYS A O 1
ATOM 1529 N N . LEU A 1 192 ? -9.403 -2.210 35.627 1.00 74.38 192 LEU A N 1
ATOM 1530 C CA . LEU A 1 192 ? -9.902 -3.588 35.616 1.00 74.38 192 LEU A CA 1
ATOM 1531 C C . LEU A 1 192 ? -9.442 -4.365 36.854 1.00 74.38 192 LEU A C 1
ATOM 1533 O O . LEU A 1 192 ? -10.269 -4.966 37.535 1.00 74.38 192 LEU A O 1
ATOM 1537 N N . ALA A 1 193 ? -8.153 -4.289 37.195 1.00 71.56 193 ALA A N 1
ATOM 1538 C CA . ALA A 1 193 ? -7.599 -4.939 38.380 1.00 71.56 193 ALA A CA 1
ATOM 1539 C C . ALA A 1 193 ? -8.272 -4.443 39.673 1.00 71.56 193 ALA A C 1
ATOM 1541 O O . ALA A 1 193 ? -8.649 -5.244 40.526 1.00 71.56 193 ALA A O 1
ATOM 1542 N N . SER A 1 194 ? -8.506 -3.131 39.791 1.00 73.31 194 SER A N 1
ATOM 1543 C CA . SER A 1 194 ? -9.242 -2.549 40.919 1.00 73.31 194 SER A CA 1
ATOM 1544 C C . SER A 1 194 ? -10.694 -3.035 40.981 1.00 73.31 194 SER A C 1
ATOM 1546 O O . SER A 1 194 ? -11.199 -3.307 42.067 1.00 73.31 194 SER A O 1
ATOM 1548 N N . SER A 1 195 ? -11.368 -3.178 39.836 1.00 71.94 195 SER A N 1
ATOM 1549 C CA . SER A 1 195 ? -12.742 -3.690 39.779 1.00 71.94 195 SER A CA 1
ATOM 1550 C C . SER A 1 195 ? -12.834 -5.151 40.223 1.00 71.94 195 SER A C 1
ATOM 1552 O O . SER A 1 195 ? -13.752 -5.503 40.959 1.00 71.94 195 SER A O 1
ATOM 1554 N N . ILE A 1 196 ? -11.868 -5.986 39.824 1.00 73.81 196 ILE A N 1
ATOM 1555 C CA . ILE A 1 196 ? -11.774 -7.388 40.260 1.00 73.81 196 ILE A CA 1
ATOM 1556 C C . ILE A 1 196 ? -11.535 -7.454 41.772 1.00 73.81 196 ILE A C 1
ATOM 1558 O O . ILE A 1 196 ? -12.236 -8.181 42.473 1.00 73.81 196 ILE A O 1
ATOM 1562 N N . ALA A 1 197 ? -10.605 -6.645 42.291 1.00 70.81 197 ALA A N 1
ATOM 1563 C CA . ALA A 1 197 ? -10.316 -6.585 43.722 1.00 70.81 197 ALA A CA 1
ATOM 1564 C C . ALA A 1 197 ? -11.548 -6.166 44.545 1.00 70.81 197 ALA A C 1
ATOM 1566 O O . ALA A 1 197 ? -11.846 -6.781 45.565 1.00 70.81 197 ALA A O 1
ATOM 1567 N N . LYS A 1 198 ? -12.310 -5.168 44.078 1.00 71.88 198 LYS A N 1
ATOM 1568 C CA . LYS A 1 198 ? -13.564 -4.739 44.723 1.00 71.88 198 LYS A CA 1
ATOM 1569 C C . LYS A 1 198 ? -14.639 -5.827 44.696 1.00 71.88 198 LYS A C 1
ATOM 1571 O O . LYS A 1 198 ? -15.304 -6.029 45.705 1.00 71.88 198 LYS A O 1
ATOM 1576 N N . GLY A 1 199 ? -14.780 -6.546 43.580 1.00 61.69 199 GLY A N 1
ATOM 1577 C CA . GLY A 1 199 ? -15.706 -7.677 43.471 1.00 61.69 199 GLY A CA 1
ATOM 1578 C C . GLY A 1 199 ? -15.359 -8.819 44.432 1.00 61.69 199 GLY A C 1
ATOM 1579 O O . GLY A 1 199 ? -16.234 -9.325 45.124 1.00 61.69 199 GLY A O 1
ATOM 1580 N N . HIS A 1 200 ? -14.074 -9.170 44.549 1.00 54.56 200 HIS A N 1
ATOM 1581 C CA . HIS A 1 200 ? -13.601 -10.170 45.516 1.00 54.56 200 HIS A CA 1
ATOM 1582 C C . HIS A 1 200 ? -13.883 -9.772 46.971 1.00 54.56 200 HIS A C 1
ATOM 1584 O O . HIS A 1 200 ? -14.291 -10.612 47.773 1.00 54.56 200 HIS A O 1
ATOM 1590 N N . ILE A 1 201 ? -13.687 -8.496 47.318 1.00 60.78 201 ILE A N 1
ATOM 1591 C CA . ILE A 1 201 ? -13.975 -7.982 48.664 1.00 60.78 201 ILE A CA 1
ATOM 1592 C C . ILE A 1 201 ? -15.476 -8.078 48.969 1.00 60.78 201 ILE A C 1
ATOM 1594 O O . ILE A 1 201 ? -15.833 -8.549 50.044 1.00 60.78 201 ILE A O 1
ATOM 1598 N N . GLN A 1 202 ? -16.346 -7.711 48.024 1.00 49.94 202 GLN A N 1
ATOM 1599 C CA . GLN A 1 202 ? -17.800 -7.789 48.200 1.00 49.94 202 GLN A CA 1
ATOM 1600 C C . GLN A 1 202 ? -18.282 -9.232 48.424 1.00 49.94 202 GLN A C 1
ATOM 1602 O O . GLN A 1 202 ? -19.018 -9.484 49.373 1.00 49.94 202 GLN A O 1
ATOM 1607 N N . ILE A 1 203 ? -17.795 -10.190 47.624 1.00 55.84 203 ILE A N 1
ATOM 1608 C CA . ILE A 1 203 ? -18.119 -11.621 47.785 1.00 55.84 203 ILE A CA 1
ATOM 1609 C C . ILE A 1 203 ? -17.644 -12.137 49.152 1.00 55.84 203 ILE A C 1
ATOM 1611 O O . ILE A 1 203 ? -18.348 -12.893 49.813 1.00 55.84 203 ILE A O 1
ATOM 1615 N N . THR A 1 204 ? -16.466 -11.698 49.607 1.00 53.19 204 THR A N 1
ATOM 1616 C CA . THR A 1 204 ? -15.918 -12.104 50.912 1.00 53.19 204 THR A CA 1
ATOM 1617 C C . THR A 1 204 ? -16.749 -11.552 52.078 1.00 53.19 204 THR A C 1
ATOM 1619 O O . THR A 1 204 ? -16.904 -12.234 53.088 1.00 53.19 204 THR A O 1
ATOM 1622 N N . ILE A 1 205 ? -17.303 -10.342 51.942 1.00 57.66 205 ILE A N 1
ATOM 1623 C CA . ILE A 1 205 ? -18.174 -9.717 52.949 1.00 57.66 205 ILE A CA 1
ATOM 1624 C C . ILE A 1 205 ? -19.564 -10.368 52.970 1.00 57.66 205 ILE A C 1
ATOM 1626 O O . ILE A 1 205 ? -20.083 -10.600 54.051 1.00 57.66 205 ILE A O 1
ATOM 1630 N N . GLU A 1 206 ? -20.145 -10.707 51.816 1.00 55.78 206 GLU A N 1
ATOM 1631 C CA . GLU A 1 206 ? -21.454 -11.386 51.731 1.00 55.78 206 GLU A CA 1
ATOM 1632 C C . GLU A 1 206 ? -21.406 -12.865 52.160 1.00 55.78 206 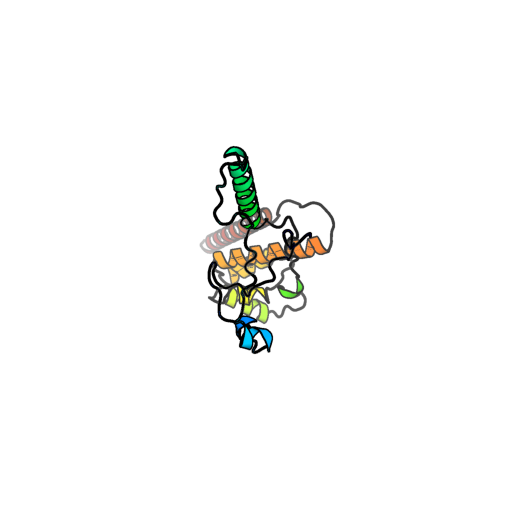GLU A C 1
ATOM 1634 O O . GLU A 1 206 ? -22.439 -13.460 52.452 1.00 55.78 206 GLU A O 1
ATOM 1639 N N . SER A 1 207 ? -20.211 -13.462 52.216 1.00 52.62 207 SER A N 1
ATOM 1640 C CA . SER A 1 207 ? -19.981 -14.839 52.683 1.00 52.62 207 SER A CA 1
ATOM 1641 C C . SER A 1 207 ? -19.729 -14.985 54.197 1.00 52.62 207 SER A C 1
ATOM 1643 O O . SER A 1 207 ? -19.383 -16.079 54.647 1.00 52.62 207 SER A O 1
ATOM 1645 N N . ARG A 1 208 ? -19.861 -13.903 54.976 1.00 47.00 208 ARG A N 1
ATOM 1646 C CA . ARG A 1 208 ? -19.743 -13.877 56.446 1.00 47.00 208 ARG A CA 1
ATOM 1647 C C . ARG A 1 208 ? -21.062 -13.479 57.089 1.00 47.00 208 ARG A C 1
ATOM 1649 O O . ARG A 1 208 ? -21.342 -14.039 58.170 1.00 47.00 208 ARG A O 1
#

pLDDT: mean 74.99, std 16.25, range [34.12, 96.62]

Secondary structure (DSSP, 8-state):
---STT------SS-S-STT--PPPTT-GGG---HHHHHH---------TTTT--GGG----HHHHHHHHHHHHHHHHHHHS-----S------HHHHEE-GGG--HHHHHHHHHHHHTT--HHHHGGGEEP-SSHHHHHHHHHHTT--HHHHHHHHHHHHHHHHHHHHTT----PPP-THHHHHHHHHHHHHHHHHHHHHHHHHHT-